Protein AF-A0A397FN72-F1 (afdb_monomer_lite)

Secondary structure (DSSP, 8-state):
-EEE-TTS--SS--GGGGG-TT--EEE--SS---SSEEEEHHHHHHHHTSSEEE-PPP---TT-S-TTEEEEEETTEEEEEE---------------------S---SSHHHHHHHHHHHHHHHHHHHHHHHHHHTTS------------HHHHHHHHHHHHHHHHHHHHTTS--HHHHHHHHHPPPPPGGGEEEEEEEEE-SSEEEEEEEETTEEEEEEEE-TT--SHHHHHHHHHHHHHHHT-

Sequence (245 aa):
MGRDLSGNQLTALPSCVYTMMELLELYLANNSIPQPLHVSATEFEFLSGLDYFYMDSVVVDSSACMGASQLHALKGNKICVTSSPPSSPHPPPAIDRPSTTWSYSTLSWVLLVSGVLEAVVGVAVYVAYRNQRNFKCAAPPSYTTTTTASSGERERLLSVEHVLYASMEAWTSSTTLSQALEAEALRLDCDAVSLDVRLAQGGYGEVWRGHYHQSVVAIKLLLPEKRAPSDIEAFMREIVLLARL

InterPro domains:
  IPR000719 Protein kinase domain [PS50011] (193-245)
  IPR011009 Protein kinase-like domain superfamily [SSF56112] (177-245)

Organism: Aphanomyces astaci (NCBI:txid112090)

Radius of gyration: 28.77 Å; chains: 1; bounding box: 63×44×95 Å

Foldseek 3Di:
DEDEPAQEADQAPDPVLVVPPPYQEYEHENYNHDPPAEDEPSVLVSLQNHNYDYYDADPDDQPNADDQWGWDDRPNHIHTYHYDDPDDDDDDDDDDDDDDDDDDDDPPPVVVVVVVVVVVVVVVVVVVVVVVVVVVPDDDDDDDDDDDDDPVVVVVVVVVVVQVVVLVVLLPPDDPLSVVCVVQPDDADPVQKDFDAWPDDDPFWTWTFTDRNNDTDIDTGGDPVQSDNVSSVVVSVVVSVVSVD

Structure (mmCIF, N/CA/C/O backbone):
data_AF-A0A397FN72-F1
#
_entry.id   AF-A0A397FN72-F1
#
loop_
_atom_site.group_PDB
_atom_site.id
_atom_site.type_symbol
_atom_site.label_atom_id
_atom_site.label_alt_id
_atom_site.label_comp_id
_atom_site.label_asym_id
_atom_site.label_entity_id
_atom_site.label_seq_id
_atom_site.pdbx_PDB_ins_code
_atom_site.Cartn_x
_atom_site.Cartn_y
_atom_site.Cartn_z
_atom_site.occupancy
_atom_site.B_iso_or_equiv
_atom_site.auth_seq_id
_atom_site.auth_comp_id
_atom_site.auth_asym_id
_atom_site.auth_atom_id
_atom_site.pdbx_PDB_model_num
ATOM 1 N N . MET A 1 1 ? 0.502 -0.484 -0.481 1.00 70.25 1 MET A N 1
ATOM 2 C CA . MET A 1 1 ? 0.907 -1.686 0.288 1.00 70.25 1 MET A CA 1
ATOM 3 C C . MET A 1 1 ? 2.287 -2.143 -0.177 1.00 70.25 1 MET A C 1
ATOM 5 O O . MET A 1 1 ? 2.573 -1.994 -1.358 1.00 70.25 1 MET A O 1
ATOM 9 N N . GLY A 1 2 ? 3.139 -2.667 0.710 1.00 85.25 2 GLY A N 1
ATOM 10 C CA . GLY A 1 2 ? 4.478 -3.158 0.353 1.00 85.25 2 GLY A CA 1
ATOM 11 C C . GLY A 1 2 ? 4.569 -4.686 0.315 1.00 85.25 2 GLY A C 1
ATOM 12 O O . GLY A 1 2 ? 3.896 -5.377 1.087 1.00 85.25 2 GLY A O 1
ATOM 13 N N . ARG A 1 3 ? 5.391 -5.225 -0.589 1.00 87.88 3 ARG A N 1
ATOM 14 C CA . ARG A 1 3 ? 5.783 -6.640 -0.618 1.00 87.88 3 ARG A CA 1
ATOM 15 C C . ARG A 1 3 ? 7.295 -6.747 -0.540 1.00 87.88 3 ARG A C 1
ATOM 17 O O . ARG A 1 3 ? 8.003 -6.355 -1.466 1.00 87.88 3 ARG A O 1
ATOM 24 N N . ASP A 1 4 ? 7.764 -7.307 0.566 1.00 91.38 4 ASP A N 1
ATOM 25 C CA . ASP A 1 4 ? 9.154 -7.703 0.715 1.00 91.38 4 ASP A CA 1
ATOM 26 C C . ASP A 1 4 ? 9.301 -9.177 0.334 1.00 91.38 4 ASP A C 1
ATOM 28 O O . ASP A 1 4 ? 8.745 -10.066 0.979 1.00 91.38 4 ASP A O 1
ATOM 32 N N . LEU A 1 5 ? 9.994 -9.416 -0.773 1.00 90.00 5 LEU A N 1
ATOM 33 C CA . LEU A 1 5 ? 10.348 -10.736 -1.281 1.00 90.00 5 LEU A CA 1
ATOM 34 C C . LEU A 1 5 ? 11.863 -10.962 -1.192 1.00 90.00 5 LEU A C 1
ATOM 36 O O . LEU A 1 5 ? 12.393 -11.869 -1.840 1.00 90.00 5 LEU A O 1
ATOM 40 N N . SER A 1 6 ? 12.573 -10.154 -0.406 1.00 91.19 6 SER A N 1
ATOM 41 C CA . SER A 1 6 ? 14.022 -10.237 -0.273 1.00 91.19 6 SER A CA 1
ATOM 42 C C . SER A 1 6 ? 14.461 -11.520 0.446 1.00 91.19 6 SER A C 1
ATOM 44 O O . SER A 1 6 ? 13.724 -12.076 1.257 1.00 91.19 6 SER A O 1
ATOM 46 N N . GLY A 1 7 ? 15.664 -12.014 0.149 1.00 90.31 7 GLY A N 1
ATOM 47 C CA . GLY A 1 7 ? 16.236 -13.200 0.802 1.00 90.31 7 GLY A CA 1
ATOM 48 C C . GLY A 1 7 ? 15.608 -14.533 0.392 1.00 90.31 7 GLY A C 1
ATOM 49 O O . GLY A 1 7 ? 15.759 -15.526 1.105 1.00 90.31 7 GLY A O 1
ATOM 50 N N . ASN A 1 8 ? 14.904 -14.564 -0.739 1.00 88.88 8 ASN A N 1
ATOM 51 C CA . ASN A 1 8 ? 14.321 -15.776 -1.301 1.00 88.88 8 ASN A CA 1
ATOM 52 C C . ASN A 1 8 ? 15.210 -16.352 -2.419 1.00 88.88 8 ASN A C 1
ATOM 54 O O . ASN A 1 8 ? 16.336 -15.923 -2.658 1.00 88.88 8 ASN A O 1
ATOM 58 N N . GLN A 1 9 ? 14.710 -17.375 -3.111 1.00 92.38 9 GLN A N 1
ATOM 59 C CA . GLN A 1 9 ? 15.391 -18.023 -4.239 1.00 92.38 9 GLN A CA 1
ATOM 60 C C . GLN A 1 9 ? 14.651 -17.758 -5.554 1.00 92.38 9 GLN A C 1
ATOM 62 O O . GLN A 1 9 ? 14.569 -18.624 -6.424 1.00 92.38 9 GLN A O 1
ATOM 67 N N . LEU A 1 10 ? 14.047 -16.574 -5.687 1.00 90.19 10 LEU A N 1
ATOM 68 C CA . LEU A 1 10 ? 13.300 -16.225 -6.889 1.00 90.19 10 LEU A CA 1
ATOM 69 C C . LEU A 1 10 ? 14.261 -16.115 -8.070 1.00 90.19 10 LEU A C 1
ATOM 71 O O . LEU A 1 10 ? 15.277 -15.432 -7.984 1.00 90.19 10 LEU A O 1
ATOM 75 N N . THR A 1 11 ? 13.922 -16.777 -9.171 1.00 91.56 11 THR A N 1
ATOM 76 C CA . THR A 1 11 ? 14.670 -16.729 -10.437 1.00 91.56 11 THR A CA 1
ATOM 77 C C . THR A 1 11 ? 14.005 -15.829 -11.480 1.00 91.56 11 THR A C 1
ATOM 79 O O . THR A 1 11 ? 14.593 -15.541 -12.516 1.00 91.56 11 THR A O 1
ATOM 82 N N . ALA A 1 12 ? 12.787 -15.362 -11.211 1.00 89.88 12 ALA A N 1
ATOM 83 C CA . ALA A 1 12 ? 12.034 -14.418 -12.027 1.00 89.88 12 ALA A CA 1
ATOM 84 C C . ALA A 1 12 ? 11.046 -13.649 -11.138 1.00 89.88 12 ALA A C 1
ATOM 86 O O . ALA A 1 12 ? 10.732 -14.102 -10.033 1.00 89.88 12 ALA A O 1
ATOM 87 N N . LEU A 1 13 ? 10.523 -12.515 -11.621 1.00 89.00 13 LEU A N 1
ATOM 88 C CA . LEU A 1 13 ? 9.413 -11.849 -10.940 1.00 89.00 13 LEU A CA 1
ATOM 89 C C . LEU A 1 13 ? 8.139 -12.700 -11.061 1.00 89.00 13 LEU A C 1
ATOM 91 O O . LEU A 1 13 ? 7.728 -13.023 -12.179 1.00 89.00 13 LEU A O 1
ATOM 95 N N . PRO A 1 14 ? 7.484 -13.055 -9.942 1.00 87.38 14 PRO A N 1
ATOM 96 C CA . PRO A 1 14 ? 6.222 -13.780 -9.985 1.00 87.38 14 PRO A CA 1
ATOM 97 C C . PRO A 1 14 ? 5.126 -12.957 -10.672 1.00 87.38 14 PRO A C 1
ATOM 99 O O . PRO A 1 14 ? 4.907 -11.798 -10.328 1.00 87.38 14 PRO A O 1
ATOM 102 N N . SER A 1 15 ? 4.366 -13.569 -11.583 1.00 84.56 15 SER A N 1
ATOM 103 C CA . SER A 1 15 ? 3.328 -12.871 -12.362 1.00 84.56 15 SER A CA 1
ATOM 104 C C . SER A 1 15 ? 2.235 -12.238 -11.495 1.00 84.56 15 SER A C 1
ATOM 106 O O . SER A 1 15 ? 1.627 -11.244 -11.882 1.00 84.56 15 SER A O 1
ATOM 108 N N . CYS A 1 16 ? 1.999 -12.790 -10.301 1.00 84.12 16 CYS A N 1
ATOM 109 C CA . CYS A 1 16 ? 1.039 -12.249 -9.345 1.00 84.12 16 CYS A CA 1
ATOM 110 C C . CYS A 1 16 ? 1.391 -10.825 -8.888 1.00 84.12 16 CYS A C 1
ATOM 112 O O . CYS A 1 16 ? 0.476 -10.067 -8.576 1.00 84.12 16 CYS A O 1
ATOM 114 N N . VAL A 1 17 ? 2.668 -10.423 -8.919 1.00 88.81 17 VAL A N 1
ATOM 115 C CA . VAL A 1 17 ? 3.106 -9.051 -8.612 1.00 88.81 17 VAL A CA 1
ATOM 116 C C . VAL A 1 17 ? 2.404 -8.045 -9.526 1.00 88.81 17 VAL A C 1
ATOM 118 O O . VAL A 1 17 ? 1.860 -7.062 -9.037 1.00 88.81 17 VAL A O 1
ATOM 121 N N . TYR A 1 18 ? 2.304 -8.344 -10.824 1.00 85.19 18 TYR A N 1
ATOM 122 C CA . TYR A 1 18 ? 1.646 -7.481 -11.813 1.00 85.19 18 TYR A CA 1
ATOM 123 C C . TYR A 1 18 ? 0.115 -7.454 -11.695 1.00 85.19 18 TYR A C 1
ATOM 125 O O . TYR A 1 18 ? -0.543 -6.635 -12.327 1.00 85.19 18 TYR A O 1
ATOM 133 N N . THR A 1 19 ? -0.467 -8.345 -10.888 1.00 83.25 19 THR A N 1
ATOM 134 C CA . THR A 1 19 ? -1.916 -8.377 -10.622 1.00 83.25 19 THR A CA 1
ATOM 135 C C . THR A 1 19 ? -2.305 -7.632 -9.342 1.00 83.25 19 THR A C 1
ATOM 137 O O . THR A 1 19 ? -3.490 -7.449 -9.071 1.00 83.25 19 THR A O 1
ATOM 140 N N . MET A 1 20 ? -1.324 -7.183 -8.549 1.00 82.75 20 MET A N 1
ATOM 141 C CA . MET A 1 20 ? -1.560 -6.445 -7.309 1.00 82.75 20 MET A CA 1
ATOM 142 C C . MET A 1 20 ? -1.789 -4.957 -7.607 1.00 82.75 20 MET A C 1
ATOM 144 O O . MET A 1 20 ? -0.839 -4.194 -7.748 1.00 82.75 20 MET A O 1
ATOM 148 N N . MET A 1 21 ? -3.055 -4.534 -7.665 1.00 78.00 21 MET A N 1
ATOM 149 C CA . MET A 1 21 ? -3.439 -3.152 -8.008 1.00 78.00 21 MET A CA 1
ATOM 150 C C . MET A 1 21 ? -3.014 -2.096 -6.969 1.00 78.00 21 MET A C 1
ATOM 152 O O . MET A 1 21 ? -2.917 -0.922 -7.303 1.00 78.00 21 MET A O 1
ATOM 156 N N . GLU A 1 22 ? -2.751 -2.498 -5.722 1.00 83.00 22 GLU A N 1
ATOM 157 C CA . GLU A 1 22 ? -2.382 -1.596 -4.612 1.00 83.00 22 GLU A CA 1
ATOM 158 C C . GLU A 1 22 ? -0.911 -1.736 -4.178 1.00 83.00 22 GLU A C 1
ATOM 160 O O . GLU A 1 22 ? -0.510 -1.299 -3.084 1.00 83.00 22 GLU A O 1
ATOM 165 N N . LEU A 1 23 ? -0.097 -2.404 -5.001 1.00 88.44 23 LEU A N 1
ATOM 166 C CA . LEU A 1 23 ? 1.323 -2.557 -4.729 1.00 88.44 23 LEU A CA 1
ATOM 167 C C . LEU A 1 23 ? 2.025 -1.214 -4.946 1.00 88.44 23 LEU A C 1
ATOM 169 O O . LEU A 1 23 ? 2.015 -0.674 -6.043 1.00 88.44 23 LEU A O 1
ATOM 173 N N . LEU A 1 24 ? 2.624 -0.685 -3.881 1.00 90.06 24 LEU A N 1
ATOM 174 C CA . LEU A 1 24 ? 3.383 0.569 -3.890 1.00 90.06 24 LEU A CA 1
ATOM 175 C C . LEU A 1 24 ? 4.874 0.312 -3.686 1.00 90.06 24 LEU A C 1
ATOM 177 O O . LEU A 1 24 ? 5.705 1.042 -4.212 1.00 90.06 24 LEU A O 1
ATOM 181 N N . GLU A 1 25 ? 5.234 -0.731 -2.941 1.00 92.94 25 GLU A N 1
ATOM 182 C CA . GLU A 1 25 ? 6.630 -1.030 -2.632 1.00 92.94 25 GLU A CA 1
ATOM 183 C C . GLU A 1 25 ? 6.950 -2.484 -2.948 1.00 92.94 25 GLU A C 1
ATOM 185 O O . GLU A 1 25 ? 6.194 -3.383 -2.572 1.00 92.94 25 GLU A O 1
ATOM 190 N N . LEU A 1 26 ? 8.076 -2.713 -3.618 1.00 93.62 26 LEU A N 1
ATOM 191 C CA . LEU A 1 26 ? 8.558 -4.045 -3.956 1.00 93.62 26 LEU A CA 1
ATOM 192 C C . LEU A 1 26 ? 10.053 -4.156 -3.656 1.00 93.62 26 LEU A C 1
ATOM 194 O O . LEU A 1 26 ? 10.859 -3.432 -4.244 1.00 93.62 26 LEU A O 1
ATOM 198 N N . TYR A 1 27 ? 10.410 -5.087 -2.774 1.00 92.69 27 TYR A N 1
ATOM 199 C CA . TYR A 1 27 ? 11.795 -5.390 -2.414 1.00 92.69 27 TYR A CA 1
ATOM 200 C C . TYR A 1 27 ? 12.140 -6.812 -2.869 1.00 92.69 27 TYR A C 1
ATOM 202 O O . TYR A 1 27 ? 11.417 -7.760 -2.573 1.00 92.69 27 TYR A O 1
ATOM 210 N N . LEU A 1 28 ? 13.217 -6.948 -3.639 1.00 92.12 28 LEU A N 1
ATOM 211 C CA . LEU A 1 28 ? 13.644 -8.185 -4.306 1.00 92.12 28 LEU A CA 1
ATOM 212 C C . LEU A 1 28 ? 15.117 -8.518 -4.038 1.00 92.12 28 LEU A C 1
ATOM 214 O O . LEU A 1 28 ? 15.688 -9.364 -4.723 1.00 92.12 28 LEU A O 1
ATOM 218 N N . ALA A 1 29 ? 15.751 -7.859 -3.070 1.00 90.50 29 ALA A N 1
ATOM 219 C CA . ALA A 1 29 ? 17.174 -8.038 -2.799 1.00 90.50 29 ALA A CA 1
ATOM 220 C C . ALA A 1 29 ? 17.504 -9.458 -2.326 1.00 90.50 29 ALA A C 1
ATOM 222 O O . ALA A 1 29 ? 16.657 -10.155 -1.772 1.00 90.50 29 ALA A O 1
ATOM 223 N N . ASN A 1 30 ? 18.745 -9.887 -2.514 1.00 91.00 30 ASN A N 1
ATOM 224 C CA . ASN A 1 30 ? 19.220 -11.212 -2.133 1.00 91.00 30 ASN A CA 1
ATOM 225 C C . ASN A 1 30 ? 18.349 -12.348 -2.713 1.00 91.00 30 ASN A C 1
ATOM 227 O O . ASN A 1 30 ? 17.919 -13.246 -1.992 1.00 91.00 30 ASN A O 1
ATOM 231 N N . ASN A 1 31 ? 18.054 -12.269 -4.013 1.00 91.50 31 ASN A N 1
ATOM 232 C CA . ASN A 1 31 ? 17.390 -13.322 -4.789 1.00 91.50 31 ASN A CA 1
ATOM 233 C C . ASN A 1 31 ? 18.296 -13.829 -5.922 1.00 91.50 31 ASN A C 1
ATOM 235 O O . ASN A 1 31 ? 19.374 -13.301 -6.172 1.00 91.50 31 ASN A O 1
ATOM 239 N N . SER A 1 32 ? 17.845 -14.856 -6.645 1.00 91.62 32 SER A N 1
ATOM 240 C CA . SER A 1 32 ? 18.547 -15.429 -7.804 1.00 91.62 32 SER A CA 1
ATOM 241 C C . SER A 1 32 ? 18.006 -14.910 -9.146 1.00 91.62 32 SER A C 1
ATOM 243 O O . SER A 1 32 ? 18.038 -15.628 -10.145 1.00 91.62 32 SER A O 1
ATOM 245 N N . ILE A 1 33 ? 17.474 -13.681 -9.175 1.00 90.25 33 ILE A N 1
ATOM 246 C CA . ILE A 1 33 ? 16.905 -13.075 -10.385 1.00 90.25 33 ILE A CA 1
ATOM 247 C C . ILE A 1 33 ? 18.059 -12.663 -11.316 1.00 90.25 33 ILE A C 1
ATOM 249 O O . ILE A 1 33 ? 18.922 -11.887 -10.896 1.00 90.25 33 ILE A O 1
ATOM 253 N N . PRO A 1 34 ? 18.097 -13.149 -12.572 1.00 86.62 34 PRO A N 1
ATOM 254 C CA . PRO A 1 34 ? 19.136 -12.785 -13.527 1.00 86.62 34 PRO A CA 1
ATOM 255 C C . PRO A 1 34 ? 19.187 -11.279 -13.782 1.00 86.62 34 PRO A C 1
ATOM 257 O O . PRO A 1 34 ? 18.154 -10.623 -13.936 1.00 86.62 34 PRO A O 1
ATOM 260 N N . GLN A 1 35 ? 20.404 -10.747 -13.878 1.00 82.62 35 GLN A N 1
ATOM 261 C CA . GLN A 1 35 ? 20.657 -9.347 -14.205 1.00 82.62 35 GLN A CA 1
ATOM 262 C C . GLN A 1 35 ? 21.391 -9.228 -15.551 1.00 82.62 35 GLN A C 1
ATOM 264 O O . GLN A 1 35 ? 22.295 -10.028 -15.799 1.00 82.62 35 GLN A O 1
ATOM 269 N N . PRO A 1 36 ? 21.064 -8.234 -16.400 1.00 84.81 36 PRO A N 1
ATOM 270 C CA . PRO A 1 36 ? 20.011 -7.231 -16.221 1.00 84.81 36 PRO A CA 1
ATOM 271 C C . PRO A 1 36 ? 18.608 -7.848 -16.281 1.00 84.81 36 PRO A C 1
ATOM 273 O O . PRO A 1 36 ? 18.370 -8.811 -17.003 1.00 84.81 36 PRO A O 1
ATOM 276 N N . LEU A 1 37 ? 17.671 -7.292 -15.514 1.00 90.06 37 LEU A N 1
ATOM 277 C CA . LEU A 1 37 ? 16.293 -7.773 -15.524 1.00 90.06 37 LEU A CA 1
ATOM 278 C C . LEU A 1 37 ? 15.647 -7.480 -16.886 1.00 90.06 37 LEU A C 1
ATOM 280 O O . LEU A 1 37 ? 15.743 -6.360 -17.386 1.00 90.06 37 LEU A O 1
ATOM 284 N N . HIS A 1 38 ? 14.970 -8.473 -17.462 1.00 90.00 38 HIS A N 1
ATOM 285 C CA . HIS A 1 38 ? 14.227 -8.339 -18.713 1.00 90.00 38 HIS A CA 1
ATOM 286 C C . HIS A 1 38 ? 12.725 -8.276 -18.443 1.00 90.00 38 HIS A C 1
ATOM 288 O O . HIS A 1 38 ? 12.176 -9.175 -17.811 1.00 90.00 38 HIS A O 1
ATOM 294 N N . VAL A 1 39 ? 12.069 -7.234 -18.951 1.00 91.44 39 VAL A N 1
ATOM 295 C CA . VAL A 1 39 ? 10.616 -7.034 -18.842 1.00 91.44 39 VAL A CA 1
ATOM 296 C C . VAL A 1 39 ? 10.031 -6.525 -20.160 1.00 91.44 39 VAL A C 1
ATOM 298 O O . VAL A 1 39 ? 10.736 -5.983 -21.017 1.00 91.44 39 VAL A O 1
ATOM 301 N N . SER A 1 40 ? 8.728 -6.697 -20.340 1.00 91.62 40 SER A N 1
ATOM 302 C CA . SER A 1 40 ? 7.946 -6.052 -21.398 1.00 91.62 40 SER A CA 1
ATOM 303 C C . SER A 1 40 ? 7.682 -4.572 -21.091 1.00 91.62 40 SER A C 1
ATOM 305 O O . SER A 1 40 ? 7.857 -4.108 -19.964 1.00 91.62 40 SER A O 1
ATOM 307 N N . ALA A 1 41 ? 7.225 -3.817 -22.094 1.00 90.44 41 ALA A N 1
ATOM 308 C CA . ALA A 1 41 ? 6.859 -2.408 -21.921 1.00 90.44 41 ALA A CA 1
ATOM 309 C C . ALA A 1 41 ? 5.766 -2.193 -20.853 1.00 90.44 41 ALA A C 1
ATOM 311 O O . ALA A 1 41 ? 5.875 -1.276 -20.046 1.00 90.44 41 ALA A O 1
ATOM 312 N N . THR A 1 42 ? 4.754 -3.064 -20.801 1.00 89.31 42 THR A N 1
ATOM 313 C CA . THR A 1 42 ? 3.656 -2.976 -19.822 1.00 89.31 42 THR A CA 1
ATOM 314 C C . THR A 1 42 ? 4.108 -3.323 -18.406 1.00 89.31 42 THR A C 1
ATOM 316 O O . THR A 1 42 ? 3.696 -2.687 -17.441 1.00 89.31 42 THR A O 1
ATOM 319 N N . GLU A 1 43 ? 4.988 -4.316 -18.263 1.00 92.19 43 GLU A N 1
ATOM 320 C CA . GLU A 1 43 ? 5.574 -4.663 -16.963 1.00 92.19 43 GLU A CA 1
ATOM 321 C C . GLU A 1 43 ? 6.498 -3.550 -16.462 1.00 92.19 43 GLU A C 1
ATOM 323 O O . GLU A 1 43 ? 6.509 -3.250 -15.270 1.00 92.19 43 GLU A O 1
ATOM 328 N N . PHE A 1 44 ? 7.244 -2.902 -17.362 1.00 91.88 44 PHE A N 1
ATOM 329 C CA . PHE A 1 44 ? 8.044 -1.730 -17.018 1.00 91.88 44 PHE A CA 1
ATOM 330 C C . PHE A 1 44 ? 7.171 -0.570 -16.531 1.00 91.88 44 PHE A C 1
ATOM 332 O O . PHE A 1 44 ? 7.488 0.026 -15.505 1.00 91.88 44 PHE A O 1
ATOM 339 N N . GLU A 1 45 ? 6.067 -0.276 -17.222 1.00 91.00 45 GLU A N 1
ATOM 340 C CA . GLU A 1 45 ? 5.126 0.772 -16.818 1.00 91.00 45 GLU A CA 1
ATOM 341 C C . GLU A 1 45 ? 4.575 0.508 -15.411 1.00 91.00 45 GLU A C 1
ATOM 343 O O . GLU A 1 45 ? 4.653 1.385 -14.548 1.00 91.00 45 GLU A O 1
ATOM 348 N N . PHE A 1 46 ? 4.158 -0.730 -15.131 1.00 91.75 46 PHE A N 1
ATOM 349 C CA . PHE A 1 46 ? 3.739 -1.142 -13.791 1.00 91.75 46 PHE A CA 1
ATOM 350 C C . PHE A 1 46 ? 4.836 -0.911 -12.739 1.00 91.75 46 PHE A C 1
ATOM 352 O O . PHE A 1 46 ? 4.603 -0.246 -11.731 1.00 91.75 46 PHE A O 1
ATOM 359 N N . LEU A 1 47 ? 6.053 -1.419 -12.972 1.00 92.38 47 LEU A N 1
ATOM 360 C CA . LEU A 1 47 ? 7.155 -1.291 -12.011 1.00 92.38 47 LEU A CA 1
ATOM 361 C C . LEU A 1 47 ? 7.597 0.171 -11.819 1.00 92.38 47 LEU A C 1
ATOM 363 O O . LEU A 1 47 ? 8.063 0.544 -10.739 1.00 92.38 47 LEU A O 1
ATOM 367 N N . SER A 1 48 ? 7.441 1.005 -12.851 1.00 91.31 48 SER A N 1
ATOM 368 C CA . SER A 1 48 ? 7.715 2.445 -12.797 1.00 91.31 48 SER A CA 1
ATOM 369 C C . SER A 1 48 ? 6.708 3.215 -11.952 1.00 91.31 48 SER A C 1
ATOM 371 O O . SER A 1 48 ? 7.097 4.192 -11.316 1.00 91.31 48 SER A O 1
ATOM 373 N N . GLY A 1 49 ? 5.462 2.737 -11.890 1.00 90.06 49 GLY A N 1
ATOM 374 C CA . GLY A 1 49 ? 4.384 3.328 -11.099 1.00 90.06 49 GLY A CA 1
ATOM 375 C C . GLY A 1 49 ? 4.432 3.009 -9.604 1.00 90.06 49 GLY A C 1
ATOM 376 O O . GLY A 1 49 ? 3.681 3.606 -8.842 1.00 90.06 49 GLY A O 1
ATOM 377 N N . LEU A 1 50 ? 5.304 2.094 -9.165 1.00 91.06 50 LEU A N 1
ATOM 378 C CA . LEU A 1 50 ? 5.530 1.853 -7.738 1.00 91.06 50 LEU A CA 1
ATOM 379 C C . LEU A 1 50 ? 6.051 3.147 -7.066 1.00 91.06 50 LEU A C 1
ATOM 381 O O . LEU A 1 50 ? 6.708 3.956 -7.721 1.00 91.06 50 LEU A O 1
ATOM 385 N N . ASP A 1 51 ? 5.951 3.271 -5.745 1.00 92.31 51 ASP A N 1
ATOM 386 C CA . ASP A 1 51 ? 6.653 4.292 -4.945 1.00 92.31 51 ASP A CA 1
ATOM 387 C C . ASP A 1 51 ? 8.093 3.856 -4.651 1.00 92.31 51 ASP A C 1
ATOM 389 O O . ASP A 1 51 ? 9.048 4.550 -5.004 1.00 92.31 51 ASP A O 1
ATOM 393 N N . TYR A 1 52 ? 8.292 2.604 -4.222 1.00 89.50 52 TYR A N 1
ATOM 394 C CA . TYR A 1 52 ? 9.621 2.009 -4.010 1.00 89.50 52 TYR A CA 1
ATOM 395 C C . TYR A 1 52 ? 9.811 0.712 -4.803 1.00 89.50 52 TYR A C 1
ATOM 397 O O . TYR A 1 52 ? 8.926 -0.131 -4.892 1.00 89.50 52 TYR A O 1
ATOM 405 N N . PHE A 1 53 ? 10.970 0.575 -5.445 1.00 92.12 53 PHE A N 1
ATOM 406 C CA . PHE A 1 53 ? 11.389 -0.647 -6.131 1.00 92.12 53 PHE A CA 1
ATOM 407 C C . PHE A 1 53 ? 12.866 -0.859 -5.831 1.00 92.12 53 PHE A C 1
ATOM 409 O O . PHE A 1 53 ? 13.695 -0.032 -6.217 1.00 92.12 53 PHE A O 1
ATOM 416 N N . TYR A 1 54 ? 13.178 -1.941 -5.130 1.00 91.00 54 TYR A N 1
ATOM 417 C CA . TYR A 1 54 ? 14.536 -2.273 -4.734 1.00 91.00 54 TYR A CA 1
ATOM 418 C C . TYR A 1 54 ? 14.886 -3.692 -5.165 1.00 91.00 54 TYR A C 1
ATOM 420 O O . TYR A 1 54 ? 14.141 -4.638 -4.929 1.00 91.00 54 TYR A O 1
ATOM 428 N N . MET A 1 55 ? 16.046 -3.830 -5.789 1.00 90.31 55 MET A N 1
ATOM 429 C CA . MET A 1 55 ? 16.641 -5.087 -6.213 1.00 90.31 55 MET A CA 1
ATOM 430 C C . MET A 1 55 ? 18.155 -4.898 -6.174 1.00 90.31 55 MET A C 1
ATOM 432 O O . MET A 1 55 ? 18.631 -3.759 -6.222 1.00 90.31 55 MET A O 1
ATOM 436 N N . ASP A 1 56 ? 18.903 -5.993 -6.084 1.00 86.94 56 ASP A N 1
ATOM 437 C CA . ASP A 1 56 ? 20.358 -5.924 -6.159 1.00 86.94 56 ASP A CA 1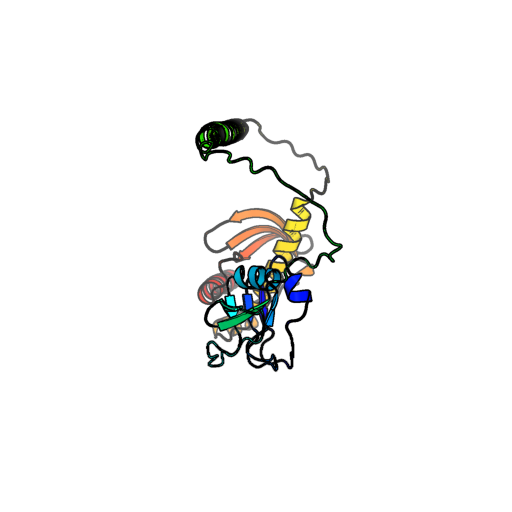
ATOM 438 C C . ASP A 1 56 ? 20.759 -5.272 -7.485 1.00 86.94 56 ASP A C 1
ATOM 440 O O . ASP A 1 56 ? 20.265 -5.658 -8.544 1.00 86.94 56 ASP A O 1
ATOM 444 N N . SER A 1 57 ? 21.635 -4.273 -7.438 1.00 77.31 57 SER A N 1
ATOM 445 C CA . SER A 1 57 ? 22.117 -3.593 -8.634 1.00 77.31 57 SER A CA 1
ATOM 446 C C . SER A 1 57 ? 23.495 -4.124 -9.013 1.00 77.31 57 SER A C 1
ATOM 448 O O . SER A 1 57 ? 24.437 -4.103 -8.222 1.00 77.31 57 SER A O 1
ATOM 450 N N . VAL A 1 58 ? 23.632 -4.596 -10.247 1.00 74.81 58 VAL A N 1
ATOM 451 C CA . VAL A 1 58 ? 24.934 -4.876 -10.858 1.00 74.81 58 VAL A CA 1
ATOM 452 C C . VAL A 1 58 ? 25.291 -3.731 -11.804 1.00 74.81 58 VAL A C 1
ATOM 454 O O . VAL A 1 58 ? 24.430 -3.031 -12.345 1.00 74.81 58 VAL A O 1
ATOM 457 N N . VAL A 1 59 ? 26.588 -3.501 -11.998 1.00 71.06 59 VAL A N 1
ATOM 458 C CA . VAL A 1 59 ? 27.082 -2.557 -13.003 1.00 71.06 59 VAL A CA 1
ATOM 459 C C . VAL A 1 59 ? 26.769 -3.128 -14.386 1.00 71.06 59 VAL A C 1
ATOM 461 O O . VAL A 1 59 ? 27.464 -4.004 -14.887 1.00 71.06 59 VAL A O 1
ATOM 464 N N . VAL A 1 60 ? 25.671 -2.656 -14.972 1.00 71.75 60 VAL A N 1
ATOM 465 C CA . VAL A 1 60 ? 25.212 -3.053 -16.306 1.00 71.75 60 VAL A CA 1
ATOM 466 C C . VAL A 1 60 ? 25.724 -2.040 -17.339 1.00 71.75 60 VAL A C 1
ATOM 468 O O . VAL A 1 60 ? 25.354 -0.856 -17.295 1.00 71.75 60 VAL A O 1
ATOM 471 N N . ASP A 1 61 ? 26.565 -2.497 -18.269 1.00 69.88 61 ASP A N 1
ATOM 472 C CA . ASP A 1 61 ? 27.032 -1.713 -19.420 1.00 69.88 61 ASP A CA 1
ATOM 473 C C . ASP A 1 61 ? 25.931 -1.556 -20.483 1.00 69.88 61 ASP A C 1
ATOM 475 O O . ASP A 1 61 ? 24.970 -2.324 -20.541 1.00 69.88 61 ASP A O 1
ATOM 479 N N . SER A 1 62 ? 26.053 -0.548 -21.351 1.00 62.53 62 SER A N 1
ATOM 480 C CA . SER A 1 62 ? 25.057 -0.225 -22.390 1.00 62.53 62 SER A CA 1
ATOM 481 C C . SER A 1 62 ? 24.834 -1.332 -23.434 1.00 62.53 62 SER A C 1
ATOM 483 O O . SER A 1 62 ? 23.852 -1.270 -24.168 1.00 62.53 62 SER A O 1
ATOM 485 N N . SER A 1 63 ? 25.700 -2.347 -23.485 1.00 65.25 63 SER A N 1
ATOM 486 C CA . SER A 1 63 ? 25.600 -3.533 -24.348 1.00 65.25 63 SER A CA 1
ATOM 487 C C . SER A 1 63 ? 24.970 -4.759 -23.673 1.00 65.25 63 SER A C 1
ATOM 489 O O . SER A 1 63 ? 24.904 -5.820 -24.287 1.00 65.25 63 SER A O 1
ATOM 491 N N . ALA A 1 64 ? 24.524 -4.652 -22.418 1.00 72.00 64 ALA A N 1
ATOM 492 C CA . ALA A 1 64 ? 24.021 -5.805 -21.671 1.00 72.00 64 ALA A CA 1
ATOM 493 C C . ALA A 1 64 ? 22.630 -6.281 -22.123 1.00 72.00 64 ALA A C 1
ATOM 495 O O . ALA A 1 64 ? 22.294 -7.452 -21.959 1.00 72.00 64 ALA A O 1
ATOM 496 N N . CYS A 1 65 ? 21.824 -5.387 -22.700 1.00 81.94 65 CYS A N 1
ATOM 497 C CA . CYS A 1 65 ? 20.563 -5.762 -23.330 1.00 81.94 65 CYS A CA 1
ATOM 498 C C . CYS A 1 65 ? 20.840 -6.276 -24.745 1.00 81.94 65 CYS A C 1
ATOM 500 O O . CYS A 1 65 ? 21.348 -5.542 -25.591 1.00 81.94 65 CYS A O 1
ATOM 502 N N . MET A 1 66 ? 20.504 -7.538 -25.010 1.00 75.88 66 MET A N 1
ATOM 503 C CA . MET A 1 66 ? 20.685 -8.153 -26.326 1.00 75.88 66 MET A CA 1
ATOM 504 C C . MET A 1 66 ? 19.426 -7.975 -27.197 1.00 75.88 66 MET A C 1
ATOM 506 O O . MET A 1 66 ? 18.292 -8.020 -26.709 1.00 75.88 66 MET A O 1
ATOM 510 N N . GLY A 1 67 ? 19.612 -7.822 -28.512 1.00 75.75 67 GLY A N 1
ATOM 511 C CA . GLY A 1 67 ? 18.519 -7.814 -29.495 1.00 75.75 67 GLY A CA 1
ATOM 512 C C . GLY A 1 67 ? 17.716 -6.507 -29.545 1.00 75.75 67 GLY A C 1
ATOM 513 O O . GLY A 1 67 ? 18.288 -5.425 -29.561 1.00 75.75 67 GLY A O 1
ATOM 514 N N . ALA A 1 68 ? 16.383 -6.608 -29.611 1.00 72.75 68 ALA A N 1
ATOM 515 C CA . ALA A 1 68 ? 15.461 -5.464 -29.706 1.00 72.75 68 ALA A CA 1
ATOM 516 C C . ALA A 1 68 ? 15.116 -4.821 -28.344 1.00 72.75 68 ALA A C 1
ATOM 518 O O . ALA A 1 68 ? 14.187 -4.021 -28.252 1.00 72.75 68 ALA A O 1
ATOM 519 N N . SER A 1 69 ? 15.820 -5.204 -27.276 1.00 83.81 69 SER A N 1
ATOM 520 C CA . SER A 1 69 ? 15.575 -4.684 -25.932 1.00 83.81 69 SER A CA 1
ATOM 521 C C . SER A 1 69 ? 16.405 -3.427 -25.668 1.00 83.81 69 SER A C 1
ATOM 523 O O . SER A 1 69 ? 17.585 -3.362 -26.007 1.00 83.81 69 SER A O 1
ATOM 525 N N . GLN A 1 70 ? 15.784 -2.412 -25.068 1.00 87.69 70 GLN A N 1
ATOM 526 C CA . GLN A 1 70 ? 16.424 -1.133 -24.769 1.00 87.69 70 GLN A CA 1
ATOM 527 C C . GLN A 1 70 ? 16.623 -0.972 -23.260 1.00 87.69 70 GLN A C 1
ATOM 529 O O . GLN A 1 70 ? 15.718 -1.242 -22.465 1.00 87.69 70 GLN A O 1
ATOM 534 N N . LEU A 1 71 ? 17.806 -0.492 -22.872 1.00 88.12 71 LEU A N 1
ATOM 535 C CA . LEU A 1 71 ? 18.157 -0.227 -21.479 1.00 88.12 71 LEU A CA 1
ATOM 536 C C . LEU A 1 71 ? 17.403 1.003 -20.952 1.00 88.12 71 LEU A C 1
ATOM 538 O O . LEU A 1 71 ? 17.501 2.089 -21.523 1.00 88.12 71 LEU A O 1
ATOM 542 N N . HIS A 1 72 ? 16.697 0.835 -19.840 1.00 88.69 72 HIS A N 1
ATOM 543 C CA . HIS A 1 72 ? 15.969 1.889 -19.142 1.00 88.69 72 HIS A CA 1
ATOM 544 C C . HIS A 1 72 ? 16.397 1.960 -17.676 1.00 88.69 72 HIS A C 1
ATOM 546 O O . HIS A 1 72 ? 16.732 0.948 -17.057 1.00 88.69 72 HIS A O 1
ATOM 552 N N . ALA A 1 73 ? 16.386 3.170 -17.119 1.00 88.06 73 ALA A N 1
ATOM 553 C CA . ALA A 1 73 ? 16.607 3.380 -15.697 1.00 88.06 73 ALA A CA 1
ATOM 554 C C . ALA A 1 73 ? 15.282 3.222 -14.942 1.00 88.06 73 ALA A C 1
ATOM 556 O O . ALA A 1 73 ? 14.293 3.866 -15.284 1.00 88.06 73 ALA A O 1
ATOM 557 N N . LEU A 1 74 ? 15.279 2.401 -13.895 1.00 87.44 74 LEU A N 1
ATOM 558 C CA . LEU A 1 74 ? 14.149 2.218 -12.995 1.00 87.44 74 LEU A CA 1
ATOM 559 C C . LEU A 1 74 ? 14.622 2.373 -11.552 1.00 87.44 74 LEU A C 1
ATOM 561 O O . LEU A 1 74 ? 15.247 1.471 -10.999 1.00 87.44 74 LEU A O 1
ATOM 565 N N . LYS A 1 75 ? 14.330 3.529 -10.949 1.00 86.38 75 LYS A N 1
ATOM 566 C CA . LYS A 1 75 ? 14.599 3.822 -9.528 1.00 86.38 75 LYS A CA 1
ATOM 567 C C . LYS A 1 75 ? 16.000 3.424 -9.042 1.00 86.38 75 LYS A C 1
ATOM 569 O O . LYS A 1 75 ? 16.163 2.813 -7.994 1.00 86.38 75 LYS A O 1
ATOM 574 N N . GLY A 1 76 ? 17.019 3.755 -9.832 1.00 80.56 76 GLY A N 1
ATOM 575 C CA . GLY A 1 76 ? 18.421 3.445 -9.525 1.00 80.56 76 GLY A CA 1
ATOM 576 C C . GLY A 1 76 ? 18.934 2.121 -10.102 1.00 80.56 76 GLY A C 1
ATOM 577 O O . GLY A 1 76 ? 20.142 1.907 -10.104 1.00 80.56 76 GLY A O 1
ATOM 578 N N . ASN A 1 77 ? 18.062 1.282 -10.666 1.00 84.25 77 ASN A N 1
ATOM 579 C CA . ASN A 1 77 ? 18.425 0.060 -11.384 1.00 84.25 77 ASN A CA 1
ATOM 580 C C . ASN A 1 77 ? 18.415 0.267 -12.903 1.00 84.25 77 ASN A C 1
ATOM 582 O O . ASN A 1 77 ? 17.766 1.176 -13.421 1.00 84.25 77 ASN A O 1
ATOM 586 N N . LYS A 1 78 ? 19.124 -0.600 -13.628 1.00 87.56 78 LYS A N 1
ATOM 587 C CA . LYS A 1 78 ? 19.147 -0.645 -15.096 1.00 87.56 78 LYS A CA 1
ATOM 588 C C . LYS A 1 78 ? 18.448 -1.918 -15.576 1.00 87.56 78 LYS A C 1
ATOM 590 O O . LYS A 1 78 ? 18.851 -3.013 -15.195 1.00 87.56 78 LYS A O 1
ATOM 595 N N . ILE A 1 79 ? 17.405 -1.769 -16.390 1.00 89.94 79 ILE A N 1
ATOM 596 C CA . ILE A 1 79 ? 16.499 -2.851 -16.805 1.00 89.94 79 ILE A CA 1
ATOM 597 C C . ILE A 1 79 ? 16.386 -2.870 -18.329 1.00 89.94 79 ILE A C 1
ATOM 599 O O . ILE A 1 79 ? 16.352 -1.819 -18.968 1.00 89.94 79 ILE A O 1
ATOM 603 N N . CYS A 1 80 ? 16.315 -4.060 -18.914 1.00 90.62 80 CYS A N 1
ATOM 604 C CA . CYS A 1 80 ? 16.085 -4.253 -20.337 1.00 90.62 80 CYS A CA 1
ATOM 605 C C . CYS A 1 80 ? 14.586 -4.340 -20.623 1.00 90.62 80 CYS A C 1
ATOM 607 O O . CYS A 1 80 ? 13.911 -5.272 -20.187 1.00 90.62 80 CYS A O 1
ATOM 609 N N . VAL A 1 81 ? 14.072 -3.383 -21.394 1.00 91.88 81 VAL A N 1
ATOM 610 C CA . VAL A 1 81 ? 12.664 -3.340 -21.795 1.00 91.88 81 VAL A CA 1
ATOM 611 C C . VAL A 1 81 ? 12.544 -3.819 -23.231 1.00 91.88 81 VAL A C 1
ATOM 613 O O . VAL A 1 81 ? 13.176 -3.266 -24.133 1.00 91.88 81 VAL A O 1
ATOM 616 N N . THR A 1 82 ? 11.734 -4.849 -23.453 1.00 90.62 82 THR A N 1
ATOM 617 C CA . THR A 1 82 ? 11.437 -5.351 -24.797 1.00 90.62 82 THR A CA 1
ATOM 618 C C . THR A 1 82 ? 10.202 -4.637 -25.327 1.00 90.62 82 THR A C 1
ATOM 620 O O . THR A 1 82 ? 9.102 -4.808 -24.796 1.00 90.62 82 THR A O 1
ATOM 623 N N . SER A 1 83 ? 10.367 -3.840 -26.384 1.00 77.44 83 SER A N 1
ATOM 624 C CA . SER A 1 83 ? 9.234 -3.338 -27.156 1.00 77.44 83 SER A CA 1
ATOM 625 C C . SER A 1 83 ? 8.721 -4.483 -28.028 1.00 77.44 83 SER A C 1
ATOM 627 O O . SER A 1 83 ? 9.390 -4.927 -28.957 1.00 77.44 83 SER A O 1
ATOM 629 N N . SER A 1 84 ? 7.544 -5.027 -27.726 1.00 58.22 84 SER A N 1
ATOM 630 C CA . SER A 1 84 ? 6.877 -5.900 -28.691 1.00 58.22 84 SER A CA 1
ATOM 631 C C . SER A 1 84 ? 6.318 -5.022 -29.816 1.00 58.22 84 SER A C 1
ATOM 633 O O . SER A 1 84 ? 5.427 -4.213 -29.539 1.00 58.22 84 SER A O 1
ATOM 635 N N . PRO A 1 85 ? 6.752 -5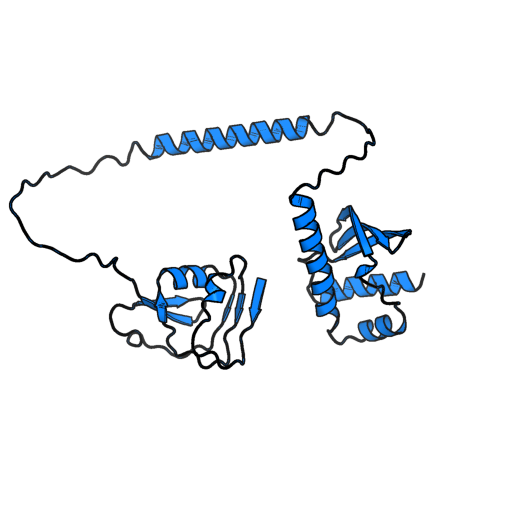.142 -31.081 1.00 54.78 85 PRO A N 1
ATOM 636 C CA . PRO A 1 85 ? 5.888 -4.718 -32.171 1.00 54.78 85 PRO A CA 1
ATOM 637 C C . PRO A 1 85 ? 4.657 -5.643 -32.187 1.00 54.78 85 PRO A C 1
ATOM 639 O O . PRO A 1 85 ? 4.814 -6.847 -31.954 1.00 54.78 85 PRO A O 1
ATOM 642 N N . PRO A 1 86 ? 3.438 -5.144 -32.462 1.00 41.84 86 PRO A N 1
ATOM 643 C CA . PRO A 1 86 ? 2.321 -6.026 -32.764 1.00 41.84 86 PRO A CA 1
ATOM 644 C C . PRO A 1 86 ? 2.691 -6.833 -34.011 1.00 41.84 86 PRO A C 1
ATOM 646 O O . PRO A 1 86 ? 2.787 -6.311 -35.122 1.00 41.84 86 PRO A O 1
ATOM 649 N N . SER A 1 87 ? 2.957 -8.117 -33.813 1.00 36.78 87 SER A N 1
ATOM 650 C CA . SER A 1 87 ? 3.137 -9.091 -34.873 1.00 36.78 87 SER A CA 1
ATOM 651 C C . SER A 1 87 ? 1.800 -9.276 -35.588 1.00 36.78 87 SER A C 1
ATOM 653 O O . SER A 1 87 ? 0.890 -9.926 -35.085 1.00 36.78 87 SER A O 1
ATOM 655 N N . SER A 1 88 ? 1.679 -8.696 -36.781 1.00 35.97 88 SER A N 1
ATOM 656 C CA . SER A 1 88 ? 0.663 -9.093 -37.754 1.00 35.97 88 SER A CA 1
ATOM 657 C C . SER A 1 88 ? 1.364 -9.634 -39.007 1.00 35.97 88 SER A C 1
ATOM 659 O O . SER A 1 88 ? 2.274 -8.975 -39.521 1.00 35.97 88 SER A O 1
ATOM 661 N N . PRO A 1 89 ? 1.011 -10.843 -39.480 1.00 47.97 89 PRO A N 1
ATOM 662 C CA . PRO A 1 89 ? 1.642 -11.486 -40.623 1.00 47.97 89 PRO A CA 1
ATOM 663 C C . PRO A 1 89 ? 1.201 -10.848 -41.950 1.00 47.97 89 PRO A C 1
ATOM 665 O O . PRO A 1 89 ? 0.031 -10.567 -42.191 1.00 47.97 89 PRO A O 1
ATOM 668 N N . HIS A 1 90 ? 2.179 -10.650 -42.826 1.00 38.59 90 HIS A N 1
ATOM 669 C CA . HIS A 1 90 ? 2.055 -10.175 -44.206 1.00 38.59 90 HIS A CA 1
ATOM 670 C C . HIS A 1 90 ? 1.154 -11.092 -45.076 1.00 38.59 90 HIS A C 1
ATOM 672 O O . HIS A 1 90 ? 1.189 -12.312 -44.903 1.00 38.59 90 HIS A O 1
ATOM 678 N N . PRO A 1 91 ? 0.412 -10.537 -46.060 1.00 46.69 91 PRO A N 1
ATOM 679 C CA . PRO A 1 91 ? 0.575 -10.993 -47.457 1.00 46.69 91 PRO A CA 1
ATOM 680 C C . PRO A 1 91 ? 0.610 -9.848 -48.518 1.00 46.69 91 PRO A C 1
ATOM 682 O O . PRO A 1 91 ? 0.186 -8.732 -48.216 1.00 46.69 91 PRO A O 1
ATOM 685 N N . PRO A 1 92 ? 1.152 -10.090 -49.738 1.00 54.62 92 PRO A N 1
ATOM 686 C CA . PRO A 1 92 ? 1.931 -9.106 -50.510 1.00 54.62 92 PRO A CA 1
ATOM 687 C C . PRO A 1 92 ? 1.157 -8.491 -51.715 1.00 54.62 92 PRO A C 1
ATOM 689 O O . PRO A 1 92 ? -0.071 -8.495 -51.693 1.00 54.62 92 PRO A O 1
ATOM 692 N N . PRO A 1 93 ? 1.808 -7.845 -52.715 1.00 65.12 93 PRO A N 1
ATOM 693 C CA . PRO A 1 93 ? 1.606 -6.437 -53.060 1.00 65.12 93 PRO A CA 1
ATOM 694 C C . PRO A 1 93 ? 0.688 -6.204 -54.277 1.00 65.12 93 PRO A C 1
ATOM 696 O O . PRO A 1 93 ? 0.710 -6.969 -55.238 1.00 65.12 93 PRO A O 1
ATOM 699 N N . ALA A 1 94 ? -0.034 -5.077 -54.311 1.00 36.59 94 ALA A N 1
ATOM 700 C CA . ALA A 1 94 ? -0.618 -4.567 -55.554 1.00 36.59 94 ALA A CA 1
ATOM 701 C C . ALA A 1 94 ? -0.785 -3.032 -55.551 1.00 36.59 94 ALA A C 1
ATOM 703 O O . ALA A 1 94 ? -1.675 -2.495 -54.905 1.00 36.59 94 ALA A O 1
ATOM 704 N N . ILE A 1 95 ? 0.107 -2.383 -56.310 1.00 41.88 95 ILE A N 1
ATOM 705 C CA . ILE A 1 95 ? -0.173 -1.390 -57.365 1.00 41.88 95 ILE A CA 1
ATOM 706 C C . ILE A 1 95 ? -0.789 -0.020 -56.975 1.00 41.88 95 ILE A C 1
ATOM 708 O O . ILE A 1 95 ? -1.944 0.100 -56.589 1.00 41.88 95 ILE A O 1
ATOM 712 N N . ASP A 1 96 ? 0.047 0.999 -57.225 1.00 36.56 96 ASP A N 1
ATOM 713 C CA . ASP A 1 96 ? -0.179 2.377 -57.697 1.00 36.56 96 ASP A CA 1
ATOM 714 C C . ASP A 1 96 ? -1.089 3.380 -56.949 1.00 36.56 96 ASP A C 1
ATOM 716 O O . ASP A 1 96 ? -2.311 3.346 -57.008 1.00 36.56 96 ASP A O 1
ATOM 720 N N . ARG A 1 97 ? -0.398 4.365 -56.337 1.00 40.22 97 ARG A N 1
ATOM 721 C CA . ARG A 1 97 ? -0.582 5.844 -56.348 1.00 40.22 97 ARG A CA 1
ATOM 722 C C . ARG A 1 97 ? -1.965 6.426 -56.753 1.00 40.22 97 ARG A C 1
ATOM 724 O O . ARG A 1 97 ? -2.531 6.036 -57.764 1.00 40.22 97 ARG A O 1
ATOM 731 N N . PRO A 1 98 ? -2.402 7.543 -56.122 1.00 46.22 98 PRO A N 1
ATOM 732 C CA . PRO A 1 98 ? -1.642 8.791 -56.191 1.00 46.22 98 PRO A CA 1
ATOM 733 C C . PRO A 1 98 ? -1.385 9.467 -54.841 1.00 46.22 98 PRO A C 1
ATOM 735 O O . PRO A 1 98 ? -2.189 9.475 -53.914 1.00 46.22 98 PRO A O 1
ATOM 738 N N . SER A 1 99 ? -0.216 10.095 -54.788 1.00 46.69 99 SER A N 1
ATOM 739 C CA . SER A 1 99 ? 0.203 11.075 -53.799 1.00 46.69 99 SER A CA 1
ATOM 740 C C . SER A 1 99 ? -0.851 12.161 -53.637 1.00 46.69 99 SER A C 1
ATOM 742 O O . SER A 1 99 ? -1.016 12.983 -54.540 1.00 46.69 99 SER A O 1
ATOM 744 N N . THR A 1 100 ? -1.497 12.196 -52.472 1.00 37.69 100 THR A N 1
ATOM 745 C CA . THR A 1 100 ? -2.217 13.390 -52.051 1.00 37.69 100 THR A CA 1
ATOM 746 C C . THR A 1 100 ? -1.468 14.060 -50.917 1.00 37.69 100 THR A C 1
ATOM 748 O O . THR A 1 100 ? -1.514 13.666 -49.756 1.00 37.69 100 THR A O 1
ATOM 751 N N . THR A 1 101 ? -0.705 15.068 -51.316 1.00 49.19 101 THR A N 1
ATOM 752 C CA . THR A 1 101 ? -0.116 16.074 -50.449 1.00 49.19 101 THR A CA 1
ATOM 753 C C . THR A 1 101 ? -1.261 16.851 -49.806 1.00 49.19 101 THR A C 1
ATOM 755 O O . THR A 1 101 ? -1.832 17.737 -50.438 1.00 49.19 101 THR A O 1
ATOM 758 N N . TRP A 1 102 ? -1.623 16.526 -48.565 1.00 35.69 102 TRP A N 1
ATOM 759 C CA . TRP A 1 102 ? -2.495 17.390 -47.775 1.00 35.69 102 TRP A CA 1
ATOM 760 C C . TRP A 1 102 ? -1.683 18.128 -46.725 1.00 35.69 102 TRP A C 1
ATOM 762 O O . TRP A 1 102 ? -1.051 17.559 -45.839 1.00 35.69 102 TRP A O 1
ATOM 772 N N . SER A 1 103 ? -1.688 19.435 -46.944 1.00 41.22 103 SER A N 1
ATOM 773 C CA . SER A 1 103 ? -1.065 20.496 -46.182 1.00 41.22 103 SER A CA 1
ATOM 774 C C . SER A 1 103 ? -1.384 20.408 -44.690 1.00 41.22 103 SER A C 1
ATOM 776 O O . SER A 1 103 ? -2.542 20.282 -44.295 1.00 41.22 103 SER A O 1
ATOM 778 N N . TYR A 1 104 ? -0.353 20.579 -43.862 1.00 46.00 104 TYR A N 1
ATOM 779 C CA . TYR A 1 104 ? -0.486 20.980 -42.463 1.00 46.00 104 TYR A CA 1
ATOM 780 C C . TYR A 1 104 ? -1.343 22.249 -42.377 1.00 46.00 104 TYR A C 1
ATOM 782 O O . TYR A 1 104 ? -0.971 23.245 -42.999 1.00 46.00 104 TYR A O 1
ATOM 790 N N . SER A 1 105 ? -2.456 22.212 -41.627 1.00 54.72 105 SER A N 1
ATOM 791 C CA . SER A 1 105 ? -3.014 23.324 -40.818 1.00 54.72 105 SER A CA 1
ATOM 792 C C . SER A 1 105 ? -4.416 22.999 -40.273 1.00 54.72 105 SER A C 1
ATOM 794 O O . SER A 1 105 ? -5.413 23.551 -40.726 1.00 54.72 105 SER A O 1
ATOM 796 N N . THR A 1 106 ? -4.514 22.145 -39.249 1.00 50.59 106 THR A N 1
ATOM 797 C CA . THR A 1 106 ? -5.744 21.999 -38.436 1.00 50.59 106 THR A CA 1
ATOM 798 C C . THR A 1 106 ? -5.430 21.823 -36.947 1.00 50.59 106 THR A C 1
ATOM 800 O O . THR A 1 106 ? -6.041 21.007 -36.266 1.00 50.59 106 THR A O 1
ATOM 803 N N . LEU A 1 107 ? -4.485 22.604 -36.411 1.00 49.25 107 LEU A N 1
ATOM 804 C CA . LEU A 1 107 ? -4.212 22.656 -34.964 1.00 49.25 107 LEU A CA 1
ATOM 805 C C . LEU A 1 107 ? -5.017 23.732 -34.214 1.00 49.25 107 LEU A C 1
ATOM 807 O O . LEU A 1 107 ? -4.843 23.891 -33.012 1.00 49.25 107 LEU A O 1
ATOM 811 N N . SER A 1 108 ? -5.927 24.453 -34.880 1.00 55.50 108 SER A N 1
ATOM 812 C CA . SER A 1 108 ? -6.609 25.593 -34.245 1.00 55.50 108 SER A CA 1
ATOM 813 C C . SER A 1 108 ? -8.029 25.321 -33.731 1.00 55.50 108 SER A C 1
ATOM 815 O O . SER A 1 108 ? -8.515 26.098 -32.917 1.00 55.50 108 SER A O 1
ATOM 817 N N . TRP A 1 109 ? -8.702 24.242 -34.147 1.00 46.28 109 TRP A N 1
ATOM 818 C CA . TRP A 1 109 ? -10.078 23.959 -33.693 1.00 46.28 109 TRP A CA 1
ATOM 819 C C . TRP A 1 109 ? -10.149 23.077 -32.438 1.00 46.28 109 TRP A C 1
ATOM 821 O O . TRP A 1 109 ? -11.124 23.147 -31.695 1.00 46.28 109 TRP A O 1
ATOM 831 N N . VAL A 1 110 ? -9.103 22.294 -32.149 1.00 54.75 110 VAL A N 1
ATOM 832 C CA . VAL A 1 110 ? -9.096 21.362 -31.004 1.00 54.75 110 VAL A CA 1
ATOM 833 C C . VAL A 1 110 ? -8.949 22.095 -29.660 1.00 54.75 110 VAL A C 1
ATOM 835 O O . VAL A 1 110 ? -9.438 21.613 -28.644 1.00 54.75 110 VAL A O 1
ATOM 838 N N . LEU A 1 111 ? -8.372 23.301 -29.647 1.00 53.47 111 LEU A N 1
ATOM 839 C CA . LEU A 1 111 ? -8.143 24.069 -28.415 1.00 53.47 111 LEU A CA 1
ATOM 840 C C . LEU A 1 111 ? -9.341 24.918 -27.955 1.00 53.47 111 LEU A C 1
ATOM 842 O O . LEU A 1 111 ? -9.342 25.381 -26.819 1.00 53.47 111 LEU A O 1
ATOM 846 N N . LEU A 1 112 ? -10.371 25.110 -28.789 1.00 54.66 112 LEU A N 1
ATOM 847 C CA . LEU A 1 112 ? -11.575 25.856 -28.388 1.00 54.66 112 LEU A CA 1
ATOM 848 C C . LEU A 1 112 ? -12.717 24.957 -27.900 1.00 54.66 112 LEU A C 1
ATOM 850 O O . LEU A 1 112 ? -13.552 25.413 -27.124 1.00 54.66 112 LEU A O 1
ATOM 854 N N . VAL A 1 113 ? -12.746 23.681 -28.295 1.00 55.69 113 VAL A N 1
ATOM 855 C CA . VAL A 1 113 ? -13.811 22.751 -27.878 1.00 55.69 113 VAL A CA 1
ATOM 856 C C . VAL A 1 113 ? -13.473 22.043 -26.556 1.00 55.69 113 VAL A C 1
ATOM 858 O O . VAL A 1 113 ? -14.383 21.733 -25.791 1.00 55.69 113 VAL A O 1
ATOM 861 N N . SER A 1 114 ? -12.190 21.864 -26.210 1.00 59.16 114 SER A N 1
ATOM 862 C CA . SER A 1 114 ? -11.799 21.216 -24.943 1.00 59.16 114 SER A CA 1
ATOM 863 C C . SER A 1 114 ? -12.028 22.098 -23.707 1.00 59.16 114 SER A C 1
ATOM 865 O O . SER A 1 114 ? -12.459 21.602 -22.670 1.00 59.16 114 SER A O 1
ATOM 867 N N . GLY A 1 115 ? -11.823 23.416 -23.817 1.00 58.84 115 GLY A N 1
ATOM 868 C CA . GLY A 1 115 ? -11.983 24.338 -22.686 1.00 58.84 115 GLY A CA 1
ATOM 869 C C . GLY A 1 115 ? -13.436 24.529 -22.236 1.00 58.84 115 GLY A C 1
ATOM 870 O O . GLY A 1 115 ? -13.699 24.728 -21.051 1.00 58.84 115 GLY A O 1
ATOM 871 N N . VAL A 1 116 ? -14.395 24.432 -23.162 1.00 73.00 116 VAL A N 1
ATOM 872 C CA . VAL A 1 116 ? -15.824 24.597 -22.848 1.00 73.00 116 VAL A CA 1
ATOM 873 C C . VAL A 1 116 ? -16.357 23.390 -22.076 1.00 73.00 116 VAL A C 1
ATOM 875 O O . VAL A 1 116 ? -17.150 23.565 -21.154 1.00 73.00 116 VAL A O 1
ATOM 878 N N . LEU A 1 117 ? -15.892 22.178 -22.395 1.00 71.00 117 LEU A N 1
ATOM 879 C CA . LEU A 1 117 ? -16.327 20.970 -21.695 1.00 71.00 117 LEU A CA 1
ATOM 880 C C . LEU A 1 117 ? -15.831 20.956 -20.239 1.00 71.00 117 LEU A C 1
ATOM 882 O O . LEU A 1 117 ? -16.626 20.730 -19.328 1.00 71.00 117 LEU A O 1
ATOM 886 N N . GLU A 1 118 ? -14.563 21.306 -20.011 1.00 71.31 118 GLU A N 1
ATOM 887 C CA . GLU A 1 118 ? -13.980 21.413 -18.664 1.00 71.31 118 GLU A CA 1
ATOM 888 C C . GLU A 1 118 ? -14.660 22.507 -17.824 1.00 71.31 118 GLU A C 1
ATOM 890 O O . GLU A 1 118 ? -14.985 22.298 -16.653 1.00 71.31 118 GLU A O 1
ATOM 895 N N . ALA A 1 119 ? -14.970 23.662 -18.425 1.00 79.44 119 ALA A N 1
ATOM 896 C CA . ALA A 1 119 ? -15.676 24.738 -17.731 1.00 79.44 119 ALA A CA 1
ATOM 897 C C . ALA A 1 119 ? -17.107 24.337 -17.331 1.00 79.44 119 ALA A C 1
ATOM 899 O O . ALA A 1 119 ? -17.550 24.661 -16.229 1.00 79.44 119 ALA A O 1
ATOM 900 N N . VAL A 1 120 ? -17.831 23.603 -18.185 1.00 86.31 120 VAL A N 1
ATOM 901 C CA . VAL A 1 120 ? -19.194 23.133 -17.880 1.00 86.31 120 VAL A CA 1
ATOM 902 C C . VAL A 1 120 ? -19.181 22.098 -16.755 1.00 86.31 120 VAL A C 1
ATOM 904 O O . VAL A 1 120 ? -20.005 22.190 -15.842 1.00 86.31 120 VAL A O 1
ATOM 907 N N . VAL A 1 121 ? -18.225 21.162 -16.764 1.00 86.38 121 VAL A N 1
ATOM 908 C CA . VAL A 1 121 ? -18.058 20.181 -15.678 1.00 86.38 121 VAL A CA 1
ATOM 909 C C . VAL A 1 121 ? -17.682 20.888 -14.375 1.00 86.38 121 VAL A C 1
ATOM 911 O O . VAL A 1 121 ? -18.321 20.654 -13.349 1.00 86.38 121 VAL A O 1
ATOM 914 N N . GLY A 1 122 ? -16.729 21.823 -14.414 1.00 87.62 122 GLY A N 1
ATOM 915 C CA . GLY A 1 122 ? -16.335 22.616 -13.249 1.00 87.62 122 GLY A CA 1
ATOM 916 C C . GLY A 1 122 ? -17.496 23.416 -12.649 1.00 87.62 122 GLY A C 1
ATOM 917 O O . GLY A 1 122 ? -17.691 23.408 -11.432 1.00 87.62 122 GLY A O 1
ATOM 918 N N . VAL A 1 123 ? -18.328 24.050 -13.484 1.00 91.12 123 VAL A N 1
ATOM 919 C CA . VAL A 1 123 ? -19.523 24.784 -13.034 1.00 91.12 123 VAL A CA 1
ATOM 920 C C . VAL A 1 123 ? -20.579 23.835 -12.463 1.00 91.12 123 VAL A C 1
ATOM 922 O O . VAL A 1 123 ? -21.151 24.137 -11.417 1.00 91.12 123 VAL A O 1
ATOM 925 N N . ALA A 1 124 ? -20.813 22.673 -13.080 1.00 86.69 124 ALA A N 1
ATOM 926 C CA . ALA A 1 124 ? -21.752 21.676 -12.566 1.00 86.69 124 ALA A CA 1
ATOM 927 C C . ALA A 1 124 ? -21.318 21.136 -11.191 1.00 86.69 124 ALA A C 1
ATOM 929 O O . ALA A 1 124 ? -22.131 21.089 -10.265 1.00 86.69 124 ALA A O 1
ATOM 930 N N . VAL A 1 125 ? -20.030 20.814 -11.022 1.00 88.69 125 VAL A N 1
ATOM 931 C CA . VAL A 1 125 ? -19.446 20.392 -9.737 1.00 88.69 125 VAL A CA 1
ATOM 932 C C . VAL A 1 125 ? -19.539 21.513 -8.702 1.00 88.69 125 VAL A C 1
ATOM 934 O O . VAL A 1 125 ? -19.953 21.269 -7.569 1.00 88.69 125 VAL A O 1
ATOM 937 N N . TYR A 1 126 ? -19.237 22.757 -9.081 1.00 91.25 126 TYR A N 1
ATOM 938 C CA . TYR A 1 126 ? -19.341 23.908 -8.185 1.00 91.25 126 TYR A CA 1
ATOM 939 C C . TYR A 1 126 ? -20.784 24.162 -7.726 1.00 91.25 126 TYR A C 1
ATOM 941 O O . TYR A 1 126 ? -21.021 24.426 -6.544 1.00 91.25 126 TYR A O 1
ATOM 949 N N . VAL A 1 127 ? -21.767 24.049 -8.626 1.00 88.62 127 VAL A N 1
ATOM 950 C CA . VAL A 1 127 ? -23.195 24.185 -8.298 1.00 88.62 127 VAL A CA 1
ATOM 951 C C . VAL A 1 127 ? -23.666 23.025 -7.420 1.00 88.62 127 VAL A C 1
ATOM 953 O O . VAL A 1 127 ? -24.367 23.269 -6.438 1.00 88.62 127 VAL A O 1
ATOM 956 N N . ALA A 1 128 ? -23.239 21.789 -7.694 1.00 81.50 128 ALA A N 1
ATOM 957 C CA . ALA A 1 128 ? -23.544 20.631 -6.857 1.00 81.50 128 ALA A CA 1
ATOM 958 C C . ALA A 1 128 ? -22.954 20.784 -5.447 1.00 81.50 128 ALA A C 1
ATOM 960 O O . ALA A 1 128 ? -23.671 20.618 -4.462 1.00 81.50 128 ALA A O 1
ATOM 961 N N . TYR A 1 129 ? -21.691 21.202 -5.334 1.00 81.06 129 TYR A N 1
ATOM 962 C CA . TYR A 1 129 ? -21.042 21.487 -4.053 1.00 81.06 129 TYR A CA 1
ATOM 963 C C . TYR A 1 129 ? -21.737 22.634 -3.305 1.00 81.06 129 TYR A C 1
ATOM 965 O O . TYR A 1 129 ? -21.994 22.549 -2.101 1.00 81.06 129 TYR A O 1
ATOM 973 N N . ARG A 1 130 ? -22.125 23.697 -4.025 1.00 81.00 130 ARG A N 1
ATOM 974 C CA . ARG A 1 130 ? -22.888 24.824 -3.473 1.00 81.00 130 ARG A CA 1
ATOM 975 C C . ARG A 1 130 ? -24.279 24.413 -2.988 1.00 81.00 130 ARG A C 1
ATOM 977 O O . ARG A 1 130 ? -24.739 24.949 -1.982 1.00 81.00 130 ARG A O 1
ATOM 984 N N . ASN A 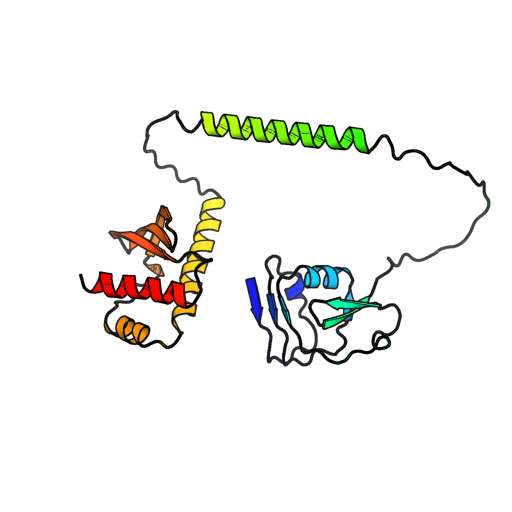1 131 ? -24.947 23.493 -3.671 1.00 69.50 131 ASN A N 1
ATOM 985 C CA . ASN A 1 131 ? -26.229 22.978 -3.209 1.00 69.50 131 ASN A CA 1
ATOM 986 C C . ASN A 1 131 ? -26.042 22.054 -2.006 1.00 69.50 131 ASN A C 1
ATOM 988 O O . ASN A 1 131 ? -26.747 22.220 -1.020 1.00 69.50 131 ASN A O 1
ATOM 992 N N . GLN A 1 132 ? -25.047 21.165 -2.009 1.00 69.56 132 GLN A N 1
ATOM 993 C CA . GLN A 1 132 ? -24.780 20.272 -0.876 1.00 69.56 132 GLN A CA 1
ATOM 994 C C . GLN A 1 132 ? -24.472 21.029 0.426 1.00 69.56 132 GLN A C 1
ATOM 996 O O . GLN A 1 132 ? -24.938 20.616 1.488 1.00 69.56 132 GLN A O 1
ATOM 1001 N N . ARG A 1 133 ? -23.759 22.164 0.367 1.00 62.12 133 ARG A N 1
ATOM 1002 C CA . ARG A 1 133 ? -23.554 23.027 1.550 1.00 62.12 133 ARG A CA 1
ATOM 1003 C C . ARG A 1 133 ? -24.834 23.733 2.009 1.00 62.12 133 ARG A C 1
ATOM 1005 O O . ARG A 1 133 ? -25.003 23.941 3.203 1.00 62.12 133 ARG A O 1
ATOM 1012 N N . ASN A 1 134 ? -25.749 24.047 1.090 1.00 52.50 134 ASN A N 1
ATOM 1013 C CA . ASN A 1 134 ? -27.045 24.636 1.431 1.00 52.50 134 ASN A CA 1
ATOM 1014 C C . ASN A 1 134 ? -28.027 23.588 1.996 1.00 52.50 134 ASN A C 1
ATOM 1016 O O . ASN A 1 134 ? -28.889 23.942 2.793 1.00 52.50 134 ASN A O 1
ATOM 1020 N N . PHE A 1 135 ? -27.871 22.305 1.644 1.00 49.44 135 PHE A N 1
ATOM 1021 C CA . PHE A 1 135 ? -28.703 21.202 2.148 1.00 49.44 135 PHE A CA 1
ATOM 1022 C C . PHE A 1 135 ? -28.267 20.651 3.519 1.00 49.44 135 PHE A C 1
ATOM 1024 O O . PHE A 1 135 ? -29.053 19.964 4.164 1.00 49.44 135 PHE A O 1
ATOM 1031 N N . LYS A 1 136 ? -27.062 20.967 4.017 1.00 47.09 136 LYS A N 1
ATOM 1032 C CA . LYS A 1 136 ? -26.582 20.489 5.333 1.00 47.09 136 LYS A CA 1
ATOM 1033 C C . LYS A 1 136 ? -26.959 21.368 6.538 1.00 47.09 136 LYS A C 1
ATOM 1035 O O . LYS A 1 136 ? -26.519 21.076 7.642 1.00 47.09 136 LYS A O 1
ATOM 1040 N N . CYS A 1 137 ? -27.817 22.375 6.367 1.00 44.38 137 CYS A N 1
ATOM 1041 C CA . CYS A 1 137 ? -28.361 23.168 7.483 1.00 44.38 137 CYS A CA 1
ATOM 1042 C C . CYS A 1 137 ? -29.898 23.159 7.580 1.00 44.38 137 CYS A C 1
ATOM 1044 O O . CYS A 1 137 ? -30.477 24.077 8.154 1.00 44.38 137 CYS A O 1
ATOM 1046 N N . ALA A 1 138 ? -30.578 22.128 7.070 1.00 45.22 138 ALA A N 1
ATOM 1047 C CA . ALA A 1 138 ? -32.017 21.978 7.283 1.00 45.22 138 ALA A CA 1
ATOM 1048 C C . ALA A 1 138 ? -32.438 20.505 7.425 1.00 45.22 138 ALA A C 1
ATOM 1050 O O . ALA A 1 138 ? -32.884 19.904 6.456 1.00 45.22 138 ALA A O 1
ATOM 1051 N N . ALA A 1 139 ? -32.291 19.937 8.629 1.00 37.78 139 ALA A N 1
ATOM 1052 C CA . ALA A 1 139 ? -33.338 19.156 9.314 1.00 37.78 139 ALA A CA 1
ATOM 1053 C C . ALA A 1 139 ? -32.822 18.541 10.646 1.00 37.78 139 ALA A C 1
ATOM 1055 O O . ALA A 1 139 ? -31.732 17.966 10.661 1.00 37.78 139 ALA A O 1
ATOM 1056 N N . PRO A 1 140 ? -33.589 18.648 11.753 1.00 41.78 140 PRO A N 1
ATOM 1057 C CA . PRO A 1 140 ? -33.333 18.014 13.056 1.00 41.78 140 PRO A CA 1
ATOM 1058 C C . PRO A 1 140 ? -33.903 16.563 13.110 1.00 41.78 140 PRO A C 1
ATOM 1060 O O . PRO A 1 140 ? -34.404 16.075 12.097 1.00 41.78 140 PRO A O 1
ATOM 1063 N N . PRO A 1 141 ? -33.766 15.818 14.232 1.00 51.84 141 PRO A N 1
ATOM 1064 C CA . PRO A 1 141 ? -33.512 14.378 14.227 1.00 51.84 141 PRO A CA 1
ATOM 1065 C C . PRO A 1 141 ? -34.779 13.527 14.110 1.00 51.84 141 PRO A C 1
ATOM 1067 O O . PRO A 1 141 ? -35.835 13.871 14.638 1.00 51.84 141 PRO A O 1
ATOM 1070 N N . SER A 1 142 ? -34.657 12.348 13.501 1.00 30.30 142 SER A N 1
ATOM 1071 C CA . SER A 1 142 ? -35.620 11.255 13.665 1.00 30.30 142 SER A CA 1
ATOM 1072 C C . SER A 1 142 ? -34.903 9.914 13.537 1.00 30.30 142 SER A C 1
ATOM 1074 O O . SER A 1 142 ? -34.442 9.505 12.476 1.00 30.30 142 SER A O 1
ATOM 1076 N N . TYR A 1 143 ? -34.783 9.272 14.688 1.00 46.62 143 TYR A N 1
ATOM 1077 C CA . TYR A 1 143 ? -34.507 7.862 14.909 1.00 46.62 143 TYR A CA 1
ATOM 1078 C C . TYR A 1 143 ? -35.443 7.003 14.050 1.00 46.62 143 TYR A C 1
ATOM 1080 O O . TYR A 1 143 ? -36.644 6.964 14.286 1.00 46.62 143 TYR A O 1
ATOM 1088 N N . THR A 1 144 ? -34.893 6.267 13.088 1.00 31.20 144 THR A N 1
ATOM 1089 C CA . THR A 1 144 ? -35.541 5.042 12.611 1.00 31.20 144 THR A CA 1
ATOM 1090 C C . THR A 1 144 ? -34.488 4.091 12.075 1.00 31.20 144 THR A C 1
ATOM 1092 O O . THR A 1 144 ? -33.795 4.371 11.101 1.00 31.20 144 THR A O 1
ATOM 1095 N N . THR A 1 145 ? -34.368 2.969 12.772 1.00 45.12 145 THR A N 1
ATOM 1096 C CA . THR A 1 145 ? -33.636 1.771 12.390 1.00 45.12 145 THR A CA 1
ATOM 1097 C C . THR A 1 145 ? -34.124 1.297 11.024 1.00 45.12 145 THR A C 1
ATOM 1099 O O . THR A 1 145 ? -35.281 0.910 10.874 1.00 45.12 145 THR A O 1
ATOM 1102 N N . THR A 1 146 ? -33.262 1.306 10.013 1.00 31.42 146 THR A N 1
ATOM 1103 C CA . THR A 1 146 ? -33.466 0.502 8.805 1.00 31.42 146 THR A CA 1
ATOM 1104 C C . THR A 1 146 ? -32.109 0.022 8.321 1.00 31.42 146 THR A C 1
ATOM 1106 O O . THR A 1 146 ? -31.283 0.787 7.832 1.00 31.42 146 THR A O 1
ATOM 1109 N N . THR A 1 147 ? -31.883 -1.272 8.528 1.00 49.44 147 THR A N 1
ATOM 1110 C CA . THR A 1 147 ? -30.771 -2.043 7.988 1.00 49.44 147 THR A CA 1
ATOM 1111 C C . THR A 1 147 ? -30.859 -2.031 6.466 1.00 49.44 147 THR A C 1
ATOM 1113 O O . THR A 1 147 ? -31.599 -2.800 5.862 1.00 49.44 147 THR A O 1
ATOM 1116 N N . THR A 1 148 ? -30.080 -1.161 5.841 1.00 38.84 148 THR A N 1
ATOM 1117 C CA . THR A 1 148 ? -29.687 -1.288 4.438 1.00 38.84 148 THR A CA 1
ATOM 1118 C C . THR A 1 148 ? -28.175 -1.221 4.416 1.00 38.84 148 THR A C 1
ATOM 1120 O O . THR A 1 148 ? -27.597 -0.140 4.488 1.00 38.84 148 THR A O 1
ATOM 1123 N N . ALA A 1 149 ? -27.548 -2.399 4.390 1.00 45.97 149 ALA A N 1
ATOM 1124 C CA . ALA A 1 149 ? -26.109 -2.562 4.269 1.00 45.97 149 ALA A CA 1
ATOM 1125 C C . ALA A 1 149 ? -25.641 -1.881 2.976 1.00 45.97 149 ALA A C 1
ATOM 1127 O O . ALA A 1 149 ? -25.819 -2.404 1.876 1.00 45.97 149 ALA A O 1
ATOM 1128 N N . SER A 1 150 ? -25.093 -0.674 3.117 1.00 45.06 150 SER A N 1
ATOM 1129 C CA . SER A 1 150 ? -24.474 0.056 2.020 1.00 45.06 150 SER A CA 1
ATOM 1130 C C . SER A 1 150 ? -23.040 -0.447 1.853 1.00 45.06 150 SER A C 1
ATOM 1132 O O . SER A 1 150 ? -22.309 -0.612 2.831 1.00 45.06 150 SER A O 1
ATOM 1134 N N . SER A 1 151 ? -22.638 -0.676 0.603 1.00 48.91 151 SER A N 1
ATOM 1135 C CA . SER A 1 151 ? -21.312 -1.152 0.179 1.00 48.91 151 SER A CA 1
ATOM 1136 C C . SER A 1 151 ? -20.138 -0.452 0.884 1.00 48.91 151 SER A C 1
ATOM 1138 O O . SER A 1 151 ? -19.131 -1.088 1.181 1.00 48.91 151 SER A O 1
ATOM 1140 N N . GLY A 1 152 ? -20.292 0.830 1.233 1.00 52.25 152 GLY A N 1
ATOM 1141 C CA . GLY A 1 152 ? -19.252 1.619 1.898 1.00 52.25 152 GLY A CA 1
ATOM 1142 C C . GLY A 1 152 ? -19.059 1.339 3.394 1.00 52.25 152 GLY A C 1
ATOM 1143 O O . GLY A 1 152 ? -18.106 1.853 3.973 1.00 52.25 152 GLY A O 1
ATOM 1144 N N . GLU A 1 153 ? -19.938 0.567 4.039 1.00 47.09 153 GLU A N 1
ATOM 1145 C CA . GLU A 1 153 ? -19.803 0.166 5.451 1.00 47.09 153 GLU A CA 1
ATOM 1146 C C . GLU A 1 153 ? -18.985 -1.124 5.585 1.00 47.09 153 GLU A C 1
ATOM 1148 O O . GLU A 1 153 ? -18.174 -1.268 6.496 1.00 47.09 153 GLU A O 1
ATOM 1153 N N . ARG A 1 154 ? -19.109 -2.020 4.598 1.00 49.06 154 ARG A N 1
ATOM 1154 C CA . ARG A 1 154 ? -18.357 -3.278 4.529 1.00 49.06 154 ARG A CA 1
ATOM 1155 C C . ARG A 1 154 ? -16.889 -3.052 4.162 1.00 49.06 154 ARG A C 1
ATOM 1157 O O . ARG A 1 154 ? -16.014 -3.645 4.779 1.00 49.06 154 ARG A O 1
ATOM 1164 N N . GLU A 1 155 ? -16.613 -2.138 3.231 1.00 51.28 155 GLU A N 1
ATOM 1165 C CA . GLU A 1 155 ? -15.245 -1.684 2.921 1.00 51.28 155 GLU A CA 1
ATOM 1166 C C . GLU A 1 155 ? -14.611 -0.920 4.095 1.00 51.28 155 GLU A C 1
ATOM 1168 O O . GLU A 1 155 ? -13.412 -1.035 4.348 1.00 51.28 155 GLU A O 1
ATOM 1173 N N . ARG A 1 156 ? -15.422 -0.184 4.868 1.00 51.91 156 ARG A N 1
ATOM 1174 C CA . ARG A 1 156 ? -14.962 0.510 6.078 1.00 51.91 156 ARG A CA 1
ATOM 1175 C C . ARG A 1 156 ? -14.595 -0.447 7.204 1.00 51.91 156 ARG A C 1
ATOM 1177 O O . ARG A 1 156 ? -13.551 -0.249 7.810 1.00 51.91 156 ARG A O 1
ATOM 1184 N N . LEU A 1 157 ? -15.402 -1.473 7.467 1.00 52.94 157 LEU A N 1
ATOM 1185 C CA . LEU A 1 157 ? -15.095 -2.477 8.492 1.00 52.94 157 LEU A CA 1
ATOM 1186 C C . LEU A 1 157 ? -13.812 -3.254 8.159 1.00 52.94 157 LEU A C 1
ATOM 1188 O O . LEU A 1 157 ? -12.959 -3.405 9.029 1.00 52.94 157 LEU A O 1
ATOM 1192 N N . LEU A 1 158 ? -13.613 -3.616 6.886 1.00 55.12 158 LEU A N 1
ATOM 1193 C CA . LEU A 1 158 ? -12.379 -4.252 6.400 1.00 55.12 158 LEU A CA 1
ATOM 1194 C C . LEU A 1 158 ? -11.142 -3.362 6.598 1.00 55.12 158 LEU A C 1
ATOM 1196 O O . LEU A 1 158 ? -10.077 -3.839 6.991 1.00 55.12 158 LEU A O 1
ATOM 1200 N N . SER A 1 159 ? -11.277 -2.050 6.373 1.00 56.50 159 SER A N 1
ATOM 1201 C CA . SER A 1 159 ? -10.194 -1.103 6.648 1.00 56.50 159 SER A CA 1
ATOM 1202 C C . SER A 1 159 ? -9.851 -1.036 8.135 1.00 56.50 159 SER A C 1
ATOM 1204 O O . SER A 1 159 ? -8.690 -0.796 8.459 1.00 56.50 159 SER A O 1
ATOM 1206 N N . VAL A 1 160 ? -10.820 -1.222 9.036 1.00 56.62 160 VAL A N 1
ATOM 1207 C CA . VAL A 1 160 ? -10.554 -1.153 10.476 1.00 56.62 160 VAL A CA 1
ATOM 1208 C C . VAL A 1 160 ? -9.985 -2.461 11.027 1.00 56.62 160 VAL A C 1
ATOM 1210 O O . VAL A 1 160 ? -9.046 -2.402 11.818 1.00 56.62 160 VAL A O 1
ATOM 1213 N N . GLU A 1 161 ? -10.438 -3.627 10.560 1.00 57.94 161 GLU A N 1
ATOM 1214 C CA . GLU A 1 161 ? -9.784 -4.910 10.876 1.00 57.94 161 GLU A CA 1
ATOM 1215 C C . GLU A 1 161 ? -8.297 -4.873 10.492 1.00 57.94 161 GLU A C 1
ATOM 1217 O O . GLU A 1 161 ? -7.423 -5.238 11.281 1.00 57.94 161 GLU A O 1
ATOM 1222 N N . HIS A 1 162 ? -7.989 -4.316 9.317 1.00 55.94 162 HIS A N 1
ATOM 1223 C CA . HIS A 1 162 ? -6.613 -4.144 8.860 1.00 55.94 162 HIS A CA 1
ATOM 1224 C C . HIS A 1 162 ? -5.818 -3.125 9.706 1.00 55.94 162 HIS A C 1
ATOM 1226 O O . HIS A 1 162 ? -4.604 -3.257 9.857 1.00 55.94 162 HIS A O 1
ATOM 1232 N N . VAL A 1 163 ? -6.480 -2.123 10.301 1.00 58.59 163 VAL A N 1
ATOM 1233 C CA . VAL A 1 163 ? -5.864 -1.176 11.251 1.00 58.59 163 VAL A CA 1
ATOM 1234 C C . VAL A 1 163 ? -5.589 -1.832 12.602 1.00 58.59 163 VAL A C 1
ATOM 1236 O O . VAL A 1 163 ? -4.512 -1.601 13.154 1.00 58.59 163 VAL A O 1
ATOM 1239 N N . LEU A 1 164 ? -6.503 -2.663 13.113 1.00 58.47 164 LEU A N 1
ATOM 1240 C CA . LEU A 1 164 ? -6.290 -3.425 14.346 1.00 58.47 164 LEU A CA 1
ATOM 1241 C C . LEU A 1 164 ? -5.096 -4.369 14.197 1.00 58.47 164 LEU A C 1
ATOM 1243 O O . LEU A 1 164 ? -4.179 -4.338 15.017 1.00 58.47 164 LEU A O 1
ATOM 1247 N N . TYR A 1 165 ? -5.062 -5.136 13.107 1.00 56.78 165 TYR A N 1
ATOM 1248 C CA . TYR A 1 165 ? -4.006 -6.115 12.873 1.00 56.78 165 TYR A CA 1
ATOM 1249 C C . TYR A 1 165 ? -2.637 -5.451 12.644 1.00 56.78 165 TYR A C 1
ATOM 1251 O O . TYR A 1 165 ? -1.641 -5.842 13.249 1.00 56.78 165 TYR A O 1
ATOM 1259 N N . ALA A 1 166 ? -2.582 -4.376 11.847 1.00 52.97 166 ALA A N 1
ATOM 1260 C CA . ALA A 1 166 ? -1.337 -3.643 11.601 1.00 52.97 166 ALA A CA 1
ATOM 1261 C C . ALA A 1 166 ? -0.809 -2.904 12.845 1.00 52.97 166 ALA A C 1
ATOM 1263 O O . ALA A 1 166 ? 0.399 -2.717 12.986 1.00 52.97 166 ALA A O 1
ATOM 1264 N N . SER A 1 167 ? -1.695 -2.487 13.755 1.00 51.91 167 SER A N 1
ATOM 1265 C CA . SER A 1 167 ? -1.289 -1.894 15.035 1.00 51.91 167 SER A CA 1
ATOM 1266 C C . SER A 1 167 ? -0.664 -2.939 15.964 1.00 51.91 167 SER A C 1
ATOM 1268 O O . SER A 1 167 ? 0.271 -2.617 16.693 1.00 51.91 167 SER A O 1
ATOM 1270 N N . MET A 1 168 ? -1.129 -4.191 15.889 1.00 54.78 168 MET A N 1
ATOM 1271 C CA . MET A 1 168 ? -0.611 -5.314 16.674 1.00 54.78 168 MET A CA 1
ATOM 1272 C C . MET A 1 168 ? 0.818 -5.714 16.261 1.00 54.78 168 MET A C 1
ATOM 1274 O O . MET A 1 168 ? 1.634 -6.041 17.119 1.00 54.78 168 MET A O 1
ATOM 1278 N N . GLU A 1 169 ? 1.161 -5.609 14.973 1.00 53.56 169 GLU A N 1
ATOM 1279 C CA . GLU A 1 169 ? 2.513 -5.901 14.460 1.00 53.56 169 GLU A CA 1
ATOM 1280 C C . GLU A 1 169 ? 3.549 -4.844 14.893 1.00 53.56 169 GLU A C 1
ATOM 1282 O O . GLU A 1 169 ? 4.691 -5.168 15.232 1.00 53.56 169 GLU A O 1
ATOM 1287 N N . ALA A 1 170 ? 3.138 -3.573 14.973 1.00 50.50 170 ALA A N 1
ATOM 1288 C CA . ALA A 1 170 ? 4.018 -2.464 15.345 1.00 50.50 170 ALA A CA 1
ATOM 1289 C C . ALA A 1 170 ? 4.407 -2.445 16.844 1.00 50.50 170 ALA A C 1
ATOM 1291 O O . ALA A 1 170 ? 5.362 -1.770 17.237 1.00 50.50 170 ALA A O 1
ATOM 1292 N N . TRP A 1 171 ? 3.703 -3.212 17.685 1.00 51.31 171 TRP A N 1
ATOM 1293 C CA . TRP A 1 171 ? 3.934 -3.322 19.134 1.00 51.31 17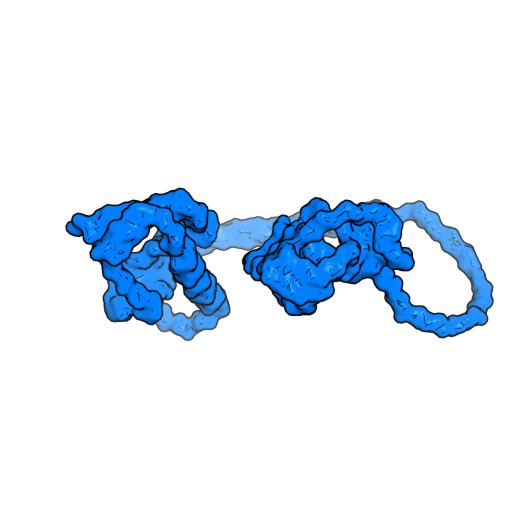1 TRP A CA 1
ATOM 1294 C C . TRP A 1 171 ? 5.149 -4.172 19.530 1.00 51.31 171 TRP A C 1
ATOM 1296 O O . TRP A 1 171 ? 5.548 -4.163 20.693 1.00 51.31 171 TRP A O 1
ATOM 1306 N N . THR A 1 172 ? 5.782 -4.874 18.587 1.00 50.03 172 THR A N 1
ATOM 1307 C CA . THR A 1 172 ? 6.928 -5.764 18.868 1.00 50.03 172 THR A CA 1
ATOM 1308 C C . THR A 1 172 ? 8.284 -5.046 18.958 1.00 50.03 172 THR A C 1
ATOM 1310 O O . THR A 1 172 ? 9.325 -5.679 19.137 1.00 50.03 172 THR A O 1
ATOM 1313 N N . SER A 1 173 ? 8.292 -3.710 18.911 1.00 50.41 173 SER A N 1
ATOM 1314 C CA . SER A 1 173 ? 9.508 -2.898 19.030 1.00 50.41 173 SER A CA 1
ATOM 1315 C C . SER A 1 173 ? 9.953 -2.787 20.497 1.00 50.41 173 SER A C 1
ATOM 1317 O O . SER A 1 173 ? 9.418 -1.992 21.269 1.00 50.41 173 SER A O 1
ATOM 1319 N N . SER A 1 174 ? 10.940 -3.595 20.892 1.00 49.72 174 SER A N 1
ATOM 1320 C CA . SER A 1 174 ? 11.523 -3.685 22.241 1.00 49.72 174 SER A CA 1
ATOM 1321 C C . SER A 1 174 ? 11.841 -2.318 22.876 1.00 49.72 174 SER A C 1
ATOM 1323 O O . SER A 1 174 ? 12.870 -1.713 22.575 1.00 49.72 174 SER A O 1
ATOM 1325 N N . THR A 1 175 ? 10.987 -1.844 23.788 1.00 57.44 175 THR A N 1
ATOM 1326 C CA . THR A 1 175 ? 11.192 -0.612 24.571 1.00 57.44 175 THR A CA 1
ATOM 1327 C C . THR A 1 175 ? 10.799 -0.877 26.026 1.00 57.44 175 THR A C 1
ATOM 1329 O O . THR A 1 175 ? 9.885 -1.643 26.294 1.00 57.44 175 THR A O 1
ATOM 1332 N N . THR A 1 176 ? 11.435 -0.235 27.005 1.00 57.50 176 THR A N 1
ATOM 1333 C CA . THR A 1 176 ? 11.090 -0.365 28.443 1.00 57.50 176 THR A CA 1
ATOM 1334 C C . THR A 1 176 ? 9.610 -0.096 28.756 1.00 57.50 176 THR A C 1
ATOM 1336 O O . THR A 1 176 ? 9.063 -0.629 29.719 1.00 57.50 176 THR A O 1
ATOM 1339 N N . LEU A 1 177 ? 8.943 0.701 27.920 1.00 58.03 177 LEU A N 1
ATOM 1340 C CA . LEU A 1 177 ? 7.524 1.023 28.034 1.00 58.03 177 LEU A CA 1
ATOM 1341 C C . LEU A 1 177 ? 6.605 -0.136 27.610 1.00 58.03 177 LEU A C 1
ATOM 1343 O O . LEU A 1 177 ? 5.534 -0.290 28.192 1.00 58.03 177 LEU A O 1
ATOM 1347 N N . SER A 1 178 ? 7.033 -0.990 26.669 1.00 59.84 178 SER A N 1
ATOM 1348 C CA . SER A 1 178 ? 6.268 -2.187 26.303 1.00 59.84 178 SER A CA 1
ATOM 1349 C C . SER A 1 178 ? 6.289 -3.226 27.426 1.00 59.84 178 SER A C 1
ATOM 1351 O O . SER A 1 178 ? 5.252 -3.808 27.710 1.00 59.84 178 SER A O 1
ATOM 1353 N N . GLN A 1 179 ? 7.403 -3.372 28.157 1.00 62.16 179 GLN A N 1
ATOM 1354 C CA . GLN A 1 179 ? 7.471 -4.242 29.344 1.00 62.16 179 GLN A CA 1
ATOM 1355 C C . GLN A 1 179 ? 6.542 -3.785 30.479 1.00 62.16 179 GLN A C 1
ATOM 1357 O O . GLN A 1 179 ? 5.896 -4.615 31.114 1.00 62.16 179 GLN A O 1
ATOM 1362 N N . ALA A 1 180 ? 6.453 -2.475 30.739 1.00 60.31 180 ALA A N 1
ATOM 1363 C CA . ALA A 1 180 ? 5.533 -1.937 31.745 1.00 60.31 180 ALA A CA 1
ATOM 1364 C C . ALA A 1 180 ? 4.063 -2.149 31.343 1.00 60.31 180 ALA A C 1
ATOM 1366 O O . ALA A 1 180 ? 3.234 -2.511 32.176 1.00 60.31 180 ALA A O 1
ATOM 1367 N N . LEU A 1 181 ? 3.754 -1.974 30.055 1.00 63.16 181 LEU A N 1
ATOM 1368 C CA . LEU A 1 181 ? 2.420 -2.215 29.518 1.00 63.16 181 LEU A CA 1
ATOM 1369 C C . LEU A 1 181 ? 2.065 -3.713 29.521 1.00 63.16 181 LEU A C 1
ATOM 1371 O O . LEU A 1 181 ? 0.941 -4.056 29.852 1.00 63.16 181 LEU A O 1
ATOM 1375 N N . GLU A 1 182 ? 3.007 -4.615 29.234 1.00 61.97 182 GLU A N 1
ATOM 1376 C CA . GLU A 1 182 ? 2.788 -6.068 29.342 1.00 61.97 182 GLU A CA 1
ATOM 1377 C C . GLU A 1 182 ? 2.542 -6.541 30.778 1.00 61.97 182 GLU A C 1
ATOM 1379 O O . GLU A 1 182 ? 1.825 -7.518 30.981 1.00 61.97 182 GLU A O 1
ATOM 1384 N N . ALA A 1 183 ? 3.118 -5.857 31.769 1.00 61.44 183 ALA A N 1
ATOM 1385 C CA . ALA A 1 183 ? 2.929 -6.193 33.175 1.00 61.44 183 ALA A CA 1
ATOM 1386 C C . ALA A 1 183 ? 1.588 -5.696 33.746 1.00 61.44 183 ALA A C 1
ATOM 1388 O O . ALA A 1 183 ? 1.040 -6.335 34.642 1.00 61.44 183 ALA A O 1
ATOM 1389 N N . GLU A 1 184 ? 1.072 -4.561 33.258 1.00 59.09 184 GLU A N 1
ATOM 1390 C CA . GLU A 1 184 ? -0.082 -3.869 33.859 1.00 59.09 184 GLU A CA 1
ATOM 1391 C C . GLU A 1 184 ? -1.347 -3.869 32.981 1.00 59.09 184 GLU A C 1
ATOM 1393 O O . GLU A 1 184 ? -2.453 -3.759 33.511 1.00 59.09 184 GLU A O 1
ATOM 1398 N N . ALA A 1 185 ? -1.234 -3.993 31.655 1.00 63.78 185 ALA A N 1
ATOM 1399 C CA . ALA A 1 185 ? -2.378 -3.867 30.756 1.00 63.78 185 ALA A CA 1
ATOM 1400 C C . ALA A 1 185 ? -3.044 -5.217 30.468 1.00 63.78 185 ALA A C 1
ATOM 1402 O O . ALA A 1 185 ? -2.455 -6.130 29.884 1.00 63.78 185 ALA A O 1
ATOM 1403 N N . LEU A 1 186 ? -4.329 -5.313 30.808 1.00 66.81 186 LEU A N 1
ATOM 1404 C CA . LEU A 1 186 ? -5.177 -6.419 30.383 1.00 66.81 186 LEU A CA 1
ATOM 1405 C C . LEU A 1 186 ? -5.381 -6.346 28.861 1.00 66.81 186 LEU A C 1
ATOM 1407 O O . LEU A 1 186 ? -5.967 -5.389 28.352 1.00 66.81 186 LEU A O 1
ATOM 1411 N N . ARG A 1 187 ? -4.912 -7.365 28.133 1.00 69.31 187 ARG A N 1
ATOM 1412 C CA . ARG A 1 187 ? -5.185 -7.501 26.696 1.00 69.31 187 ARG A CA 1
ATOM 1413 C C . ARG A 1 187 ? -6.651 -7.878 26.502 1.00 69.31 187 ARG A C 1
ATOM 1415 O O . ARG A 1 187 ? -7.112 -8.879 27.045 1.00 69.31 187 ARG A O 1
ATOM 1422 N N . LEU A 1 188 ? -7.367 -7.055 25.746 1.00 73.06 188 LEU A N 1
ATOM 1423 C CA . LEU A 1 188 ? -8.751 -7.314 25.366 1.00 73.06 188 LEU A CA 1
ATOM 1424 C C . LEU A 1 188 ? -8.771 -8.150 24.088 1.00 73.06 188 LEU A C 1
ATOM 1426 O O . LEU A 1 188 ? -7.932 -7.963 23.205 1.00 73.06 188 LEU A O 1
ATOM 1430 N N . ASP A 1 189 ? -9.729 -9.064 24.007 1.00 71.19 189 ASP A N 1
ATOM 1431 C CA . ASP A 1 189 ? -9.960 -9.840 22.796 1.00 71.19 189 ASP A CA 1
ATOM 1432 C C . ASP A 1 189 ? -10.479 -8.917 21.685 1.00 71.19 189 ASP A C 1
ATOM 1434 O O . ASP A 1 189 ? -11.470 -8.206 21.871 1.00 71.19 189 ASP A O 1
ATOM 1438 N N . CYS A 1 190 ? -9.791 -8.908 20.544 1.00 65.69 190 CYS A N 1
ATOM 1439 C CA . CYS A 1 190 ? -10.140 -8.060 19.407 1.00 65.69 190 CYS A CA 1
ATOM 1440 C C . CYS A 1 190 ? -11.457 -8.508 18.759 1.00 65.69 190 CYS A C 1
ATOM 1442 O O . CYS A 1 190 ? -12.219 -7.656 18.308 1.00 65.69 190 CYS A O 1
ATOM 1444 N N . ASP A 1 191 ? -11.768 -9.807 18.797 1.00 72.38 191 ASP A N 1
ATOM 1445 C CA . ASP A 1 191 ? -13.001 -10.367 18.225 1.00 72.38 191 ASP A CA 1
ATOM 1446 C C . ASP A 1 191 ? -14.243 -9.988 19.049 1.00 72.38 191 ASP A C 1
ATOM 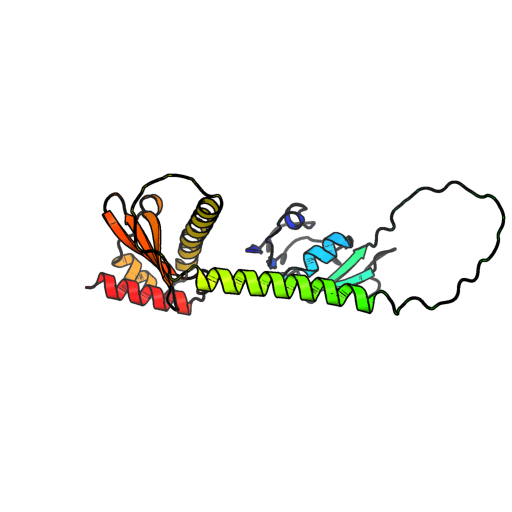1448 O O . ASP A 1 191 ? -15.375 -10.001 18.559 1.00 72.38 191 ASP A O 1
ATOM 1452 N N . ALA A 1 192 ? -14.041 -9.607 20.314 1.00 71.44 192 ALA A N 1
ATOM 1453 C CA . ALA A 1 192 ? -15.093 -9.132 21.205 1.00 71.44 192 ALA A CA 1
ATOM 1454 C C . ALA A 1 192 ? -15.381 -7.625 21.059 1.00 71.44 192 ALA A C 1
ATOM 1456 O O . ALA A 1 192 ? -16.282 -7.112 21.736 1.00 71.44 192 ALA A O 1
ATOM 1457 N N . VAL A 1 193 ? -14.628 -6.916 20.208 1.00 79.88 193 VAL A N 1
ATOM 1458 C CA . VAL A 1 193 ? -14.766 -5.480 19.953 1.00 79.88 193 VAL A CA 1
ATOM 1459 C C . VAL A 1 193 ? -15.499 -5.254 18.633 1.00 79.88 193 VAL A C 1
ATOM 1461 O O . VAL A 1 193 ? -15.059 -5.677 17.571 1.00 79.88 193 VAL A O 1
ATOM 1464 N N . SER A 1 194 ? -16.597 -4.506 18.681 1.00 81.50 194 SER A N 1
ATOM 1465 C CA . SER A 1 194 ? -17.306 -4.025 17.491 1.00 81.50 194 SER A CA 1
ATOM 1466 C C . SER A 1 194 ? -17.306 -2.505 17.460 1.00 81.50 194 SER A C 1
ATOM 1468 O O . SER A 1 194 ? -17.425 -1.853 18.495 1.00 81.50 194 SER A O 1
ATOM 1470 N N . LEU A 1 195 ? -17.153 -1.931 16.272 1.00 79.56 195 LEU A N 1
ATOM 1471 C CA . LEU A 1 195 ? -17.132 -0.488 16.056 1.00 79.56 195 LEU A CA 1
ATOM 1472 C C . LEU A 1 195 ? -18.426 -0.070 15.366 1.00 79.56 195 LEU A C 1
ATOM 1474 O O . LEU A 1 195 ? -18.761 -0.611 14.316 1.00 79.56 195 LEU A O 1
ATOM 1478 N N . ASP A 1 196 ? -19.118 0.919 15.927 1.00 82.38 196 ASP A N 1
ATOM 1479 C CA . ASP A 1 196 ? -20.374 1.412 15.362 1.00 82.38 196 ASP A CA 1
ATOM 1480 C C . ASP A 1 196 ? -20.145 2.688 14.548 1.00 82.38 196 ASP A C 1
ATOM 1482 O O . ASP A 1 196 ? -20.372 2.754 13.344 1.00 82.38 196 ASP A O 1
ATOM 1486 N N . VAL A 1 197 ? -19.757 3.764 15.240 1.00 82.69 197 VAL A N 1
ATOM 1487 C CA . VAL A 1 197 ? -19.760 5.118 14.691 1.00 82.69 197 VAL A CA 1
ATOM 1488 C C . VAL A 1 197 ? -18.560 5.883 15.192 1.00 82.69 197 VAL A C 1
ATOM 1490 O O . VAL A 1 197 ? -18.243 5.883 16.382 1.00 82.69 197 VAL A O 1
ATOM 1493 N N . ARG A 1 198 ? -17.908 6.597 14.283 1.00 83.81 198 ARG A N 1
ATOM 1494 C CA . ARG A 1 198 ? -16.822 7.487 14.658 1.00 83.81 198 ARG A CA 1
ATOM 1495 C C . ARG A 1 198 ? -17.381 8.705 15.384 1.00 83.81 198 ARG A C 1
ATOM 1497 O O . ARG A 1 198 ? -18.186 9.448 14.828 1.00 83.81 198 ARG A O 1
ATOM 1504 N N . LEU A 1 199 ? -16.939 8.916 16.617 1.00 84.69 199 LEU A N 1
ATOM 1505 C CA . LEU A 1 199 ? -17.324 10.056 17.446 1.00 84.69 199 LEU A CA 1
ATOM 1506 C C . LEU A 1 199 ? -16.459 11.282 17.152 1.00 84.69 199 LEU A C 1
ATOM 1508 O O . LEU A 1 199 ? -16.971 12.397 17.102 1.00 84.69 199 LEU A O 1
ATOM 1512 N N . ALA A 1 200 ? -15.152 11.087 16.954 1.00 82.75 200 ALA A N 1
ATOM 1513 C CA . ALA A 1 200 ? -14.207 12.179 16.737 1.00 82.75 200 ALA A CA 1
ATOM 1514 C C . ALA A 1 200 ? -12.929 11.712 16.024 1.00 82.75 200 ALA A C 1
ATOM 1516 O O . ALA A 1 200 ? -12.603 10.528 16.015 1.00 82.75 200 ALA A O 1
ATOM 1517 N N . GLN A 1 201 ? -12.179 12.659 15.459 1.00 83.75 201 GLN A N 1
ATOM 1518 C CA . GLN A 1 201 ? -10.807 12.453 14.987 1.00 83.75 201 GLN A CA 1
ATOM 1519 C C . GLN A 1 201 ? -9.946 13.617 15.461 1.00 83.75 201 GLN A C 1
ATOM 1521 O O . GLN A 1 201 ? -10.286 14.776 15.233 1.00 83.75 201 GLN A O 1
ATOM 1526 N N . GLY A 1 202 ? -8.853 13.287 16.140 1.00 72.06 202 GLY A N 1
ATOM 1527 C CA . GLY A 1 202 ? -7.814 14.224 16.547 1.00 72.06 202 GLY A CA 1
ATOM 1528 C C . GLY A 1 202 ? -6.542 14.044 15.720 1.00 72.06 202 GLY A C 1
ATOM 1529 O O . GLY A 1 202 ? -6.509 13.277 14.762 1.00 72.06 202 GLY A O 1
ATOM 1530 N N . GLY A 1 203 ? -5.469 14.733 16.117 1.00 67.56 203 GLY A N 1
ATOM 1531 C CA . GLY A 1 203 ? -4.187 14.693 15.398 1.00 67.56 203 GLY A CA 1
ATOM 1532 C C . GLY A 1 203 ? -3.438 13.353 15.460 1.00 67.56 203 GLY A C 1
ATOM 1533 O O . GLY A 1 203 ? -2.608 13.091 14.595 1.00 67.56 203 GLY A O 1
ATOM 1534 N N . TYR A 1 204 ? -3.733 12.513 16.456 1.00 67.06 204 TYR A N 1
ATOM 1535 C CA . TYR A 1 204 ? -3.035 11.237 16.688 1.00 67.06 204 TYR A CA 1
ATOM 1536 C C . TYR A 1 204 ? -3.914 10.010 16.438 1.00 67.06 204 TYR A C 1
ATOM 1538 O O . TYR A 1 204 ? -3.411 8.932 16.144 1.00 67.06 204 TYR A O 1
ATOM 1546 N N . GLY A 1 205 ? -5.232 10.158 16.541 1.00 77.69 205 GLY A N 1
ATOM 1547 C CA . GLY A 1 205 ? -6.133 9.020 16.530 1.00 77.69 205 GLY A CA 1
ATOM 1548 C C . GLY A 1 205 ? -7.578 9.410 16.298 1.00 77.69 205 GLY A C 1
ATOM 1549 O O . GLY A 1 205 ? -7.958 10.583 16.362 1.00 77.69 205 GLY A O 1
ATOM 1550 N N . GLU A 1 206 ? -8.387 8.398 16.059 1.00 86.69 206 GLU A N 1
ATOM 1551 C CA . GLU A 1 206 ? -9.831 8.500 15.960 1.00 86.69 206 GLU A CA 1
ATOM 1552 C C . GLU A 1 206 ? -10.502 7.783 17.125 1.00 86.69 206 GLU A C 1
ATOM 1554 O O . GLU A 1 206 ? -10.006 6.785 17.639 1.00 86.69 206 GLU A O 1
ATOM 1559 N N . VAL A 1 207 ? -11.623 8.339 17.573 1.00 87.12 207 VAL A N 1
ATOM 1560 C CA . VAL A 1 207 ? -12.424 7.789 18.663 1.00 87.12 207 VAL A CA 1
ATOM 1561 C C . VAL A 1 207 ? -13.735 7.315 18.075 1.00 87.12 207 VAL A C 1
ATOM 1563 O O . VAL A 1 207 ? -14.447 8.079 17.421 1.00 87.12 207 VAL A O 1
ATOM 1566 N N . TRP A 1 208 ? -14.061 6.066 18.343 1.00 87.00 208 TRP A N 1
ATOM 1567 C CA . TRP A 1 208 ? -15.268 5.396 17.908 1.00 87.00 208 TRP A CA 1
ATOM 1568 C C . TRP A 1 208 ? -16.133 5.053 19.108 1.00 87.00 208 TRP A C 1
ATOM 1570 O O . TRP A 1 208 ? -15.632 4.726 20.179 1.00 87.00 208 TRP A O 1
ATOM 1580 N N . ARG A 1 209 ? -17.447 5.111 18.930 1.00 87.81 209 ARG A N 1
ATOM 1581 C CA . ARG A 1 209 ? -18.379 4.390 19.786 1.00 87.81 209 ARG A CA 1
ATOM 1582 C C . ARG A 1 209 ? -18.441 2.970 19.257 1.00 87.81 209 ARG A C 1
ATOM 1584 O O . ARG A 1 209 ? -18.596 2.778 18.051 1.00 87.81 209 ARG A O 1
ATOM 1591 N N . GLY A 1 210 ? -18.371 2.008 20.152 1.00 87.69 210 GLY A N 1
ATOM 1592 C CA . GLY A 1 210 ? -18.544 0.612 19.810 1.00 87.69 210 GLY A CA 1
ATOM 1593 C C . GLY A 1 210 ? -18.987 -0.193 21.012 1.00 87.69 210 GLY A C 1
ATOM 1594 O O . GLY A 1 210 ? -19.360 0.374 22.042 1.00 87.69 210 GLY A O 1
ATOM 1595 N N . HIS A 1 211 ? -18.922 -1.508 20.883 1.00 85.62 211 HIS A N 1
ATOM 1596 C CA . HIS A 1 211 ? -19.255 -2.424 21.957 1.00 85.62 211 HIS A CA 1
ATOM 1597 C C . HIS A 1 211 ? -18.079 -3.345 22.242 1.00 85.62 211 HIS A C 1
ATOM 1599 O O . HIS A 1 211 ? -17.506 -3.924 21.322 1.00 85.62 211 HIS A O 1
ATOM 1605 N N . TYR A 1 212 ? -17.753 -3.496 23.521 1.00 81.25 212 TYR A 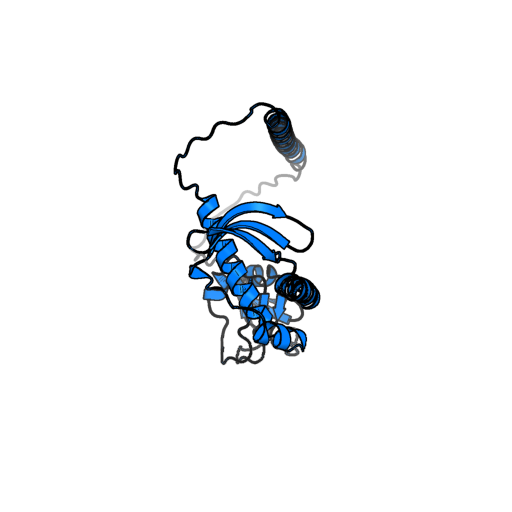N 1
ATOM 1606 C CA . TYR A 1 212 ? -16.935 -4.596 24.011 1.00 81.25 212 TYR A CA 1
ATOM 1607 C C . TYR A 1 212 ? -17.868 -5.558 24.743 1.00 81.25 212 TYR A C 1
ATOM 1609 O O . TYR A 1 212 ? -18.479 -5.193 25.754 1.00 81.25 212 TYR A O 1
ATOM 1617 N N . HIS A 1 213 ? -18.054 -6.754 24.184 1.00 82.25 213 HIS A N 1
ATOM 1618 C CA . HIS A 1 213 ? -19.171 -7.638 24.527 1.00 82.25 213 HIS A CA 1
ATOM 1619 C C . HIS A 1 213 ? -20.536 -6.922 24.433 1.00 82.25 213 HIS A C 1
ATOM 1621 O O . HIS A 1 213 ? -20.980 -6.580 23.342 1.00 82.25 213 HIS A O 1
ATOM 1627 N N . GLN A 1 214 ? -21.220 -6.703 25.561 1.00 82.69 214 GLN A N 1
ATOM 1628 C CA . GLN A 1 214 ? -22.534 -6.043 25.627 1.00 82.69 214 GLN A CA 1
ATOM 1629 C C . GLN A 1 214 ? -22.459 -4.610 26.171 1.00 82.69 214 GLN A C 1
ATOM 1631 O O . GLN A 1 214 ? -23.486 -3.950 26.325 1.00 82.69 214 GLN A O 1
ATOM 1636 N N . SER A 1 215 ? -21.254 -4.120 26.467 1.00 84.19 215 SER A N 1
ATOM 1637 C CA . SER A 1 215 ? -21.044 -2.793 27.034 1.00 84.19 215 SER A CA 1
ATOM 1638 C C . SER A 1 215 ? -20.689 -1.800 25.939 1.00 84.19 215 SER A C 1
ATOM 1640 O O . SER A 1 215 ? -19.761 -2.032 25.165 1.00 84.19 215 SER A O 1
ATOM 1642 N N . VAL A 1 216 ? -21.393 -0.668 25.904 1.00 87.44 216 VAL A N 1
ATOM 1643 C CA . VAL A 1 216 ? -21.047 0.459 25.029 1.00 87.44 216 VAL A CA 1
ATOM 1644 C C . VAL A 1 216 ? -19.771 1.110 25.553 1.00 87.44 216 VAL A C 1
ATOM 1646 O O . VAL A 1 216 ? -19.720 1.541 26.704 1.00 87.44 216 VAL A O 1
ATOM 1649 N N . VAL A 1 217 ? -18.752 1.200 24.706 1.00 89.25 217 VAL A N 1
ATOM 1650 C CA . VAL A 1 217 ? -17.438 1.750 25.053 1.00 89.25 217 VAL A CA 1
ATOM 1651 C C . VAL A 1 217 ? -16.963 2.758 24.008 1.00 89.25 217 VAL A C 1
ATOM 1653 O O . VAL A 1 217 ? -17.427 2.775 22.863 1.00 89.25 217 VAL A O 1
ATOM 1656 N N . ALA A 1 218 ? -16.028 3.617 24.413 1.00 88.81 218 ALA A N 1
ATOM 1657 C CA . ALA A 1 218 ? -15.271 4.458 23.497 1.00 88.81 218 ALA A CA 1
ATOM 1658 C C . ALA A 1 218 ? -13.967 3.741 23.117 1.00 88.81 218 ALA A C 1
ATOM 1660 O O . ALA A 1 218 ? -13.190 3.363 23.990 1.00 88.81 218 ALA A O 1
ATOM 1661 N N . ILE A 1 219 ? -13.730 3.565 21.821 1.00 86.38 219 ILE A N 1
ATOM 1662 C CA . ILE A 1 219 ? -12.577 2.855 21.266 1.00 86.38 219 ILE A CA 1
ATOM 1663 C C . ILE A 1 219 ? -11.696 3.881 20.567 1.00 86.38 219 ILE A C 1
ATOM 1665 O O . ILE A 1 219 ? -12.128 4.528 19.614 1.00 86.38 219 ILE A O 1
ATOM 1669 N N . LYS A 1 220 ? -10.467 4.058 21.052 1.00 86.50 220 LYS A N 1
ATOM 1670 C CA . LYS A 1 220 ? -9.494 4.973 20.453 1.00 86.50 220 LYS A CA 1
ATOM 1671 C C . LYS A 1 220 ? -8.517 4.182 19.591 1.00 86.50 220 LYS A C 1
ATOM 1673 O O . LYS A 1 220 ? -7.852 3.279 20.086 1.00 86.50 220 LYS A O 1
ATOM 1678 N N . LEU A 1 221 ? -8.430 4.544 18.317 1.00 82.75 221 LEU A N 1
ATOM 1679 C CA . LEU A 1 221 ? -7.555 3.924 17.327 1.00 82.75 221 LEU A CA 1
ATOM 1680 C C . LEU A 1 221 ? -6.502 4.933 16.870 1.00 82.75 221 LEU A C 1
ATOM 1682 O O . LEU A 1 221 ? -6.791 6.124 16.730 1.00 82.75 221 LEU A O 1
ATOM 1686 N N . LEU A 1 222 ? -5.287 4.455 16.616 1.00 80.12 222 LEU A N 1
ATOM 1687 C CA . LEU A 1 222 ? -4.224 5.251 16.008 1.00 80.12 222 LEU A CA 1
ATOM 1688 C C . LEU A 1 222 ? -4.517 5.447 14.514 1.00 80.12 222 LEU A C 1
ATOM 1690 O O . LEU A 1 222 ? -5.008 4.532 13.849 1.00 80.12 222 LEU A O 1
ATOM 1694 N N . LEU A 1 223 ? -4.215 6.629 13.970 1.00 77.88 223 LEU A N 1
ATOM 1695 C CA . LEU A 1 223 ? -4.415 6.864 12.538 1.00 77.88 223 LEU A CA 1
ATOM 1696 C C . LEU A 1 223 ? -3.491 5.956 11.700 1.00 77.88 223 LEU A C 1
ATOM 1698 O O . LEU A 1 223 ? -2.323 5.791 12.060 1.00 77.88 223 LEU A O 1
ATOM 1702 N N . PRO A 1 224 ? -3.953 5.430 10.547 1.00 67.88 224 PRO A N 1
ATOM 1703 C CA . PRO A 1 224 ? -3.136 4.573 9.681 1.00 67.88 224 PRO A CA 1
ATOM 1704 C C . PRO A 1 224 ? -1.816 5.220 9.236 1.00 67.88 224 PRO A C 1
ATOM 1706 O O . PRO A 1 224 ? -0.816 4.534 9.057 1.00 67.88 224 PRO A O 1
ATOM 1709 N N . GLU A 1 225 ? -1.813 6.544 9.092 1.00 69.50 225 GLU A N 1
ATOM 1710 C CA . GLU A 1 225 ? -0.670 7.359 8.661 1.00 69.50 225 GLU A CA 1
ATOM 1711 C C . GLU A 1 225 ? 0.282 7.724 9.818 1.00 69.50 225 GLU A C 1
ATOM 1713 O O . GLU A 1 225 ? 1.387 8.208 9.590 1.00 69.50 225 GLU A O 1
ATOM 1718 N N . LYS A 1 226 ? -0.127 7.493 11.074 1.00 68.19 226 LYS A N 1
ATOM 1719 C CA . LYS A 1 226 ? 0.612 7.844 12.299 1.00 68.19 226 LYS A CA 1
ATOM 1720 C C . LYS A 1 226 ? 1.230 6.615 12.954 1.00 68.19 226 LYS A C 1
ATOM 1722 O O . LYS A 1 226 ? 1.070 6.383 14.144 1.00 68.19 226 LYS A O 1
ATOM 1727 N N . ARG A 1 227 ? 1.928 5.810 12.151 1.00 68.62 227 ARG A N 1
ATOM 1728 C CA . ARG A 1 227 ? 2.577 4.553 12.574 1.00 68.62 227 ARG A CA 1
ATOM 1729 C C . ARG A 1 227 ? 4.081 4.690 12.800 1.00 68.62 227 ARG A C 1
ATOM 1731 O O . ARG A 1 227 ? 4.777 3.686 12.919 1.00 68.62 227 ARG A O 1
ATOM 1738 N N . ALA A 1 228 ? 4.602 5.917 12.842 1.00 72.00 228 ALA A N 1
ATOM 1739 C CA . ALA A 1 228 ? 5.994 6.123 13.204 1.00 72.00 228 ALA A CA 1
ATOM 1740 C C . ALA A 1 228 ? 6.229 5.630 14.648 1.00 72.00 228 ALA A C 1
ATOM 1742 O O . ALA A 1 228 ? 5.349 5.808 15.496 1.00 72.00 228 ALA A O 1
ATOM 1743 N N . PRO A 1 229 ? 7.408 5.067 14.970 1.00 69.56 229 PRO A N 1
ATOM 1744 C CA . PRO A 1 229 ? 7.700 4.561 16.314 1.00 69.56 229 PRO A CA 1
ATOM 1745 C C . PRO A 1 229 ? 7.436 5.585 17.428 1.00 69.56 229 PRO A C 1
ATOM 1747 O O . PRO A 1 229 ? 6.918 5.235 18.484 1.00 69.56 229 PRO A O 1
ATOM 1750 N N . SER A 1 230 ? 7.712 6.866 17.166 1.00 71.56 230 SER A N 1
ATOM 1751 C CA . SER A 1 230 ? 7.451 7.969 18.096 1.00 71.56 230 SER A CA 1
ATOM 1752 C C . SER A 1 230 ? 5.961 8.227 18.351 1.00 71.56 230 SER A C 1
ATOM 1754 O O . SER A 1 230 ? 5.586 8.579 19.468 1.00 71.56 230 SER A O 1
ATOM 1756 N N . ASP A 1 231 ? 5.108 8.057 17.336 1.00 74.50 231 ASP A N 1
ATOM 1757 C CA . ASP A 1 231 ? 3.656 8.241 17.459 1.00 74.50 231 ASP A CA 1
ATOM 1758 C C . ASP A 1 231 ? 3.033 7.087 18.257 1.00 74.50 231 ASP A C 1
ATOM 1760 O O . ASP A 1 231 ? 2.184 7.304 19.124 1.00 74.50 231 ASP A O 1
ATOM 1764 N N . ILE A 1 232 ? 3.516 5.862 18.018 1.00 77.50 232 ILE A N 1
ATOM 1765 C CA . ILE A 1 232 ? 3.116 4.666 18.767 1.00 77.50 232 ILE A CA 1
ATOM 1766 C C . ILE A 1 232 ? 3.536 4.803 20.232 1.00 77.50 232 ILE A C 1
ATOM 1768 O O . ILE A 1 232 ? 2.735 4.544 21.127 1.00 77.50 232 ILE A O 1
ATOM 1772 N N . GLU A 1 233 ? 4.760 5.261 20.501 1.00 77.06 233 GLU A N 1
ATOM 1773 C CA . GLU A 1 233 ? 5.232 5.481 21.868 1.00 77.06 233 GLU A CA 1
ATOM 1774 C C . GLU A 1 233 ? 4.382 6.523 22.609 1.00 77.06 233 GLU A C 1
ATOM 1776 O O . GLU A 1 233 ? 3.993 6.304 23.758 1.00 77.06 233 GLU A O 1
ATOM 1781 N N . ALA A 1 234 ? 4.038 7.634 21.950 1.00 75.88 234 ALA A N 1
ATOM 1782 C CA . ALA A 1 234 ? 3.159 8.652 22.520 1.00 75.88 234 ALA A CA 1
ATOM 1783 C C . ALA A 1 234 ? 1.765 8.089 22.849 1.00 75.88 234 ALA A C 1
ATOM 1785 O O . ALA A 1 234 ? 1.226 8.372 23.921 1.00 75.88 234 ALA A O 1
ATOM 1786 N N . PHE A 1 235 ? 1.211 7.251 21.971 1.00 78.31 235 PHE A N 1
ATOM 1787 C CA . PHE A 1 235 ? -0.057 6.565 22.206 1.00 78.31 235 PHE A CA 1
ATOM 1788 C C . PHE A 1 235 ? 0.025 5.573 23.376 1.00 78.31 235 PHE A C 1
ATOM 1790 O O . PHE A 1 235 ? -0.846 5.569 24.244 1.00 78.31 235 PHE A O 1
ATOM 1797 N N . MET A 1 236 ? 1.101 4.788 23.472 1.00 76.81 236 MET A N 1
ATOM 1798 C CA . MET A 1 236 ? 1.298 3.857 24.587 1.00 76.81 236 MET A CA 1
ATOM 1799 C C . MET A 1 236 ? 1.425 4.577 25.935 1.00 76.81 236 MET A C 1
ATOM 1801 O O . MET A 1 236 ? 0.867 4.113 26.929 1.00 76.81 236 MET A O 1
ATOM 1805 N N . ARG A 1 237 ? 2.110 5.730 25.984 1.00 75.44 237 ARG A N 1
ATOM 1806 C CA . ARG A 1 237 ? 2.177 6.554 27.206 1.00 75.44 237 ARG A CA 1
ATOM 1807 C C . ARG A 1 237 ? 0.788 6.957 27.693 1.00 75.44 237 ARG A C 1
ATOM 1809 O O . ARG A 1 237 ? 0.554 6.959 28.898 1.00 75.44 237 ARG A O 1
ATOM 1816 N N . GLU A 1 238 ? -0.120 7.286 26.776 1.00 74.38 238 GLU A N 1
ATOM 1817 C CA . GLU A 1 238 ? -1.503 7.619 27.121 1.00 74.38 238 GLU A CA 1
ATOM 1818 C C . GLU A 1 238 ? -2.234 6.415 27.731 1.00 74.38 238 GLU A C 1
ATOM 1820 O O . GLU A 1 238 ? -2.893 6.571 28.755 1.00 74.38 238 GLU A O 1
ATOM 1825 N N . ILE A 1 239 ? -2.060 5.209 27.176 1.00 79.06 239 ILE A N 1
ATOM 1826 C CA . ILE A 1 239 ? -2.670 3.980 27.716 1.00 79.06 239 ILE A CA 1
ATOM 1827 C C . ILE A 1 239 ? -2.180 3.704 29.141 1.00 79.06 239 ILE A C 1
ATOM 1829 O O . ILE A 1 239 ? -3.000 3.502 30.033 1.00 79.06 239 ILE A O 1
ATOM 1833 N N . VAL A 1 240 ? -0.862 3.732 29.374 1.00 75.31 240 VAL A N 1
ATOM 1834 C CA . VAL A 1 240 ? -0.285 3.502 30.713 1.00 75.31 240 VAL A CA 1
ATOM 1835 C C . VAL A 1 240 ? -0.791 4.542 31.712 1.00 75.31 240 VAL A C 1
ATOM 1837 O O . VAL A 1 240 ? -1.085 4.211 32.858 1.00 75.31 240 VAL A O 1
ATOM 1840 N N . LEU A 1 241 ? -0.909 5.803 31.286 1.00 78.00 241 LEU A N 1
ATOM 1841 C CA . LEU A 1 241 ? -1.430 6.869 32.135 1.00 78.00 241 LEU A CA 1
ATOM 1842 C C . LEU A 1 241 ? -2.900 6.631 32.501 1.00 78.00 241 LEU A C 1
ATOM 1844 O O . LEU A 1 241 ? -3.255 6.785 33.665 1.00 78.00 241 LEU A O 1
ATOM 1848 N N . LEU A 1 242 ? -3.739 6.236 31.540 1.00 76.50 242 LEU A N 1
ATOM 1849 C CA . LEU A 1 242 ? -5.165 5.982 31.767 1.00 76.50 242 LEU A CA 1
ATOM 1850 C C . LEU A 1 242 ? -5.431 4.699 32.565 1.00 76.50 242 LEU A C 1
ATOM 1852 O O . LEU A 1 242 ? -6.388 4.659 33.327 1.00 76.50 242 LEU A O 1
ATOM 1856 N N . ALA A 1 243 ? -4.591 3.672 32.425 1.00 72.56 243 ALA A N 1
ATOM 1857 C CA . ALA A 1 243 ? -4.723 2.412 33.160 1.00 72.56 243 ALA A CA 1
ATOM 1858 C C . ALA A 1 243 ? -4.419 2.542 34.665 1.00 72.56 243 ALA A C 1
ATOM 1860 O O . ALA A 1 243 ? -4.722 1.635 35.436 1.00 72.56 243 ALA A O 1
ATOM 1861 N N . ARG A 1 244 ? -3.803 3.655 35.079 1.00 71.12 244 ARG A N 1
ATOM 1862 C CA . ARG A 1 244 ? -3.424 3.945 36.470 1.00 71.12 244 ARG A CA 1
ATOM 1863 C C . ARG A 1 244 ? -4.367 4.921 37.181 1.00 71.12 244 ARG A C 1
ATOM 1865 O O . ARG A 1 244 ? -4.081 5.292 38.319 1.00 71.12 244 ARG A O 1
ATOM 1872 N N . LEU A 1 245 ? -5.428 5.370 36.509 1.00 59.12 245 LEU A N 1
ATOM 1873 C CA . LEU A 1 245 ? -6.489 6.203 37.089 1.00 59.12 245 LEU A CA 1
ATOM 1874 C C . LEU A 1 245 ? -7.528 5.335 37.803 1.00 59.12 245 LEU A C 1
ATOM 1876 O O . LEU A 1 245 ? -7.983 5.776 38.881 1.00 59.12 245 LEU A O 1
#

pLDDT: mean 71.27, std 17.4, range [30.3, 93.62]